Protein AF-A0A538SWL4-F1 (afdb_monomer_lite)

pLDDT: mean 83.62, std 15.13, range [33.09, 97.5]

Secondary structure (DSSP, 8-state):
-PPPHHHHHHHHHHHHHHHHHHHHHHS--GGGTTTTGGGGS-HHHHHHHHHHHHHHHHHHHHHHHSPPPP--------SS--S-S----HHHHHHHHHHHHHHHHHT--SS-TTSHHHHHHHHHHHT----TT-HHHHHHHHHHHHHHHHTT---SHHHHHHHHHHHHHHHHHHHHHHHHHH--SHHHHHHHHHHHHTSGGGGGGTT--SSHHHHHHHHHHHHHHHHHHHHHS--------

Sequence (241 aa):
MSRPVGNQVFAVGALLYVLAILMASGSPGPGAWGLHLAGFLGLPAKLLVFTFLGCGVAASGLAAFGPDAPQVGSASSPSSARHEVLGISTRLGLAVLVAYAVVLWLLRTRTHFLGDGMIWLYGLREGDLSAPTEPLAQAIWQTASKALDRFGAPVVSSTLGVVSIGCGVLAAIIFWRIAREITFDRGGFVTALLLLLTMGVTELFCGYIESYPPVAVAILAYILAGLRCIRRGSGRLIVVL

Structure (mmCIF, N/CA/C/O backbone):
data_AF-A0A538SWL4-F1
#
_entry.id   AF-A0A538SWL4-F1
#
loop_
_atom_site.group_PDB
_atom_site.id
_atom_site.type_symbol
_atom_site.label_atom_id
_atom_site.label_alt_id
_atom_site.label_comp_id
_atom_site.label_asym_id
_atom_site.label_entity_id
_atom_site.label_seq_id
_atom_site.pdbx_PDB_ins_code
_atom_site.Cartn_x
_atom_site.Cartn_y
_atom_site.Cartn_z
_atom_site.occupancy
_atom_site.B_iso_or_equiv
_atom_site.auth_seq_id
_atom_site.auth_comp_id
_atom_site.auth_asym_id
_atom_site.auth_atom_id
_atom_site.pdbx_PDB_model_num
ATOM 1 N N . MET A 1 1 ? -30.373 8.099 23.695 1.00 50.44 1 MET A N 1
ATOM 2 C CA . MET A 1 1 ? -29.202 8.994 23.534 1.00 50.44 1 MET A CA 1
ATOM 3 C C . MET A 1 1 ? -29.135 9.379 22.068 1.00 50.44 1 MET A C 1
ATOM 5 O O . MET A 1 1 ? -29.246 8.488 21.239 1.00 50.44 1 MET A O 1
ATOM 9 N N . SER A 1 2 ? -29.049 10.666 21.731 1.00 57.22 2 SER A N 1
ATOM 10 C CA . SER A 1 2 ? -28.885 11.090 20.336 1.00 57.22 2 SER A CA 1
ATOM 11 C C . SER A 1 2 ? -27.562 10.548 19.794 1.00 57.22 2 SER A C 1
ATOM 13 O O . SER A 1 2 ? -26.530 10.618 20.464 1.00 57.22 2 SER A O 1
ATOM 15 N N . ARG A 1 3 ? -27.591 9.960 18.597 1.00 64.06 3 ARG A N 1
ATOM 16 C CA . ARG A 1 3 ? -26.366 9.497 17.940 1.00 64.06 3 ARG A CA 1
ATOM 17 C C . ARG A 1 3 ? -25.458 10.687 17.641 1.00 64.06 3 ARG A C 1
ATOM 19 O O . ARG A 1 3 ? -25.969 11.766 17.335 1.00 64.06 3 ARG A O 1
ATOM 26 N N . PRO A 1 4 ? -24.129 10.516 17.723 1.00 74.81 4 PRO A N 1
ATOM 27 C CA . PRO A 1 4 ? -23.209 11.605 17.449 1.00 74.81 4 PRO A CA 1
ATOM 28 C C . PRO A 1 4 ? -23.412 12.095 16.013 1.00 74.81 4 PRO A C 1
ATOM 30 O O . PRO A 1 4 ? -23.366 11.308 15.067 1.00 74.81 4 PRO A O 1
ATOM 33 N N . VAL A 1 5 ? -23.606 13.408 15.858 1.00 80.44 5 VAL A N 1
ATOM 34 C CA . VAL A 1 5 ? -23.800 14.093 14.565 1.00 80.44 5 VAL A CA 1
ATOM 35 C C . VAL A 1 5 ? -22.700 13.719 13.560 1.00 80.44 5 VAL A C 1
ATOM 37 O O . VAL A 1 5 ? -22.965 13.588 12.368 1.00 80.44 5 VAL A O 1
ATOM 40 N N . GLY A 1 6 ? -21.483 13.440 14.044 1.00 80.62 6 GLY A N 1
ATOM 41 C CA . GLY A 1 6 ? -20.363 12.977 13.221 1.00 80.62 6 GLY A CA 1
ATOM 42 C C . GLY A 1 6 ? -20.654 11.710 12.406 1.00 80.62 6 GLY A C 1
ATOM 43 O O . GLY A 1 6 ? -20.258 11.643 11.245 1.00 80.62 6 GLY A O 1
ATOM 44 N N . ASN A 1 7 ? -21.406 10.744 12.946 1.00 80.81 7 ASN A N 1
ATOM 45 C CA . ASN A 1 7 ? -21.740 9.514 12.216 1.00 80.81 7 ASN A CA 1
ATOM 46 C C . ASN A 1 7 ? -22.700 9.792 11.054 1.00 80.81 7 ASN A C 1
ATOM 48 O O . ASN A 1 7 ? -22.574 9.196 9.987 1.00 80.81 7 ASN A O 1
ATOM 52 N N . GLN A 1 8 ? -23.644 10.715 11.250 1.00 86.06 8 GLN A N 1
ATOM 53 C CA . GLN A 1 8 ? -24.598 11.115 10.216 1.00 86.06 8 GLN A CA 1
ATOM 54 C C . GLN A 1 8 ? -23.895 11.876 9.091 1.00 86.06 8 GLN A C 1
ATOM 56 O O . GLN A 1 8 ? -24.094 11.554 7.922 1.00 86.06 8 GLN A O 1
ATOM 61 N N . VAL A 1 9 ? -23.020 12.825 9.441 1.00 89.06 9 VAL A N 1
ATOM 62 C CA . VAL A 1 9 ? -22.202 13.566 8.468 1.00 89.06 9 VAL A CA 1
ATOM 63 C C . VAL A 1 9 ? -21.329 12.610 7.656 1.00 89.06 9 VAL A C 1
ATOM 65 O O . VAL A 1 9 ? -21.295 12.711 6.432 1.00 89.06 9 VAL A O 1
ATOM 68 N N . PHE A 1 10 ? -20.678 11.642 8.308 1.00 86.69 10 PHE A N 1
ATOM 69 C CA . PHE A 1 10 ? -19.866 10.637 7.624 1.00 86.69 10 PHE A CA 1
ATOM 70 C C . PHE A 1 10 ? -20.693 9.774 6.663 1.00 86.69 10 PHE A C 1
ATOM 72 O O . PHE A 1 10 ? -20.298 9.599 5.514 1.00 86.69 10 PHE A O 1
ATOM 79 N N . ALA A 1 11 ? -21.855 9.273 7.093 1.00 89.25 11 ALA A N 1
ATOM 80 C CA . ALA A 1 11 ? -22.713 8.435 6.255 1.00 89.25 11 ALA A CA 1
ATOM 81 C C . ALA A 1 11 ? -23.245 9.187 5.023 1.00 89.25 11 ALA A C 1
ATOM 83 O O . ALA A 1 11 ? -23.220 8.649 3.915 1.00 89.25 11 ALA A O 1
ATOM 84 N N . VAL A 1 12 ? -23.677 10.441 5.197 1.00 92.25 12 VAL A N 1
ATOM 85 C CA . VAL A 1 12 ? -24.105 11.304 4.084 1.00 92.25 12 VAL A CA 1
ATOM 86 C C . VAL A 1 12 ? -22.931 11.603 3.153 1.00 92.25 12 VAL A C 1
ATOM 88 O O . VAL A 1 12 ? -23.069 11.473 1.939 1.00 92.25 12 VAL A O 1
ATOM 91 N N . GLY A 1 13 ? -21.759 11.936 3.700 1.00 92.19 13 GLY A N 1
ATOM 92 C CA . GLY A 1 13 ? -20.544 12.166 2.919 1.00 92.19 13 GLY A CA 1
ATOM 93 C C . GLY A 1 13 ? -20.124 10.942 2.101 1.00 92.19 13 GLY A C 1
ATOM 94 O O . GLY A 1 13 ? -19.823 11.074 0.918 1.00 92.19 13 GLY A O 1
ATOM 95 N N . ALA A 1 14 ? -20.175 9.745 2.691 1.00 91.12 14 ALA A N 1
ATOM 96 C CA . ALA A 1 14 ? -19.882 8.490 2.003 1.00 91.12 14 ALA A CA 1
ATOM 97 C C . ALA A 1 14 ? -20.854 8.235 0.841 1.00 91.12 14 ALA A C 1
ATOM 99 O O . ALA A 1 14 ? -20.421 7.869 -0.250 1.00 91.12 14 ALA A O 1
ATOM 100 N N . LEU A 1 15 ? -22.155 8.478 1.040 1.00 94.25 15 LEU A N 1
ATOM 101 C CA . LEU A 1 15 ? -23.154 8.362 -0.025 1.00 94.25 15 LEU A CA 1
ATOM 102 C C . LEU A 1 15 ? -22.879 9.350 -1.167 1.00 94.25 15 LEU A C 1
ATOM 104 O O . LEU A 1 15 ? -22.840 8.947 -2.329 1.00 94.25 15 LEU A O 1
ATOM 108 N N . LEU A 1 16 ? -22.654 10.627 -0.842 1.00 95.31 16 LEU A N 1
ATOM 109 C CA . LEU A 1 16 ? -22.343 11.664 -1.830 1.00 95.31 16 LEU A CA 1
ATOM 110 C C . LEU A 1 16 ? -21.074 11.330 -2.618 1.00 95.31 16 LEU A C 1
ATOM 112 O O . LEU A 1 16 ? -21.043 11.504 -3.834 1.00 95.31 16 LEU A O 1
ATOM 116 N N . TYR A 1 17 ? -20.055 10.795 -1.948 1.00 91.50 17 TYR A N 1
ATOM 117 C CA . TYR A 1 17 ? -18.818 10.360 -2.585 1.00 91.50 17 TYR A CA 1
ATOM 118 C C . TYR A 1 17 ? -19.050 9.224 -3.593 1.00 91.50 17 TYR A C 1
ATOM 120 O O . TYR A 1 17 ? -18.581 9.299 -4.728 1.00 91.50 17 TYR A O 1
ATOM 128 N N . VAL A 1 18 ? -19.833 8.200 -3.232 1.00 92.62 18 VAL A N 1
ATOM 129 C CA . VAL A 1 18 ? -20.161 7.095 -4.152 1.00 92.62 18 VAL A CA 1
ATOM 130 C C . VAL A 1 18 ? -20.993 7.577 -5.341 1.00 92.62 18 VAL A C 1
ATOM 132 O O . VAL A 1 18 ? -20.749 7.145 -6.469 1.00 92.62 18 VAL A O 1
ATOM 135 N N . LEU A 1 19 ? -21.930 8.504 -5.127 1.00 94.00 19 LEU A N 1
ATOM 136 C CA . LEU A 1 19 ? -22.686 9.132 -6.215 1.00 94.00 19 LEU A CA 1
ATOM 137 C C . LEU A 1 19 ? -21.774 9.933 -7.150 1.00 94.00 19 LEU A C 1
ATOM 139 O O . LEU A 1 19 ? -21.922 9.842 -8.368 1.00 94.00 19 LEU A O 1
ATOM 143 N N . ALA A 1 20 ? -20.802 10.666 -6.605 1.00 91.94 20 ALA A N 1
ATOM 144 C CA . ALA A 1 20 ? -19.819 11.393 -7.401 1.00 91.94 20 ALA A CA 1
ATOM 145 C C . ALA A 1 20 ? -18.977 10.445 -8.271 1.00 91.94 20 ALA A C 1
ATOM 147 O O . ALA A 1 20 ? -18.806 10.711 -9.460 1.00 91.94 20 ALA A O 1
ATOM 148 N N . ILE A 1 21 ? -18.531 9.305 -7.725 1.00 92.75 21 ILE A N 1
ATOM 149 C CA . ILE A 1 21 ? -17.842 8.254 -8.494 1.00 92.75 21 ILE A CA 1
ATOM 150 C C . ILE A 1 21 ? -18.748 7.704 -9.599 1.00 92.75 21 ILE A C 1
ATOM 152 O O . ILE A 1 21 ? -18.303 7.545 -10.735 1.00 92.75 21 ILE A O 1
ATOM 156 N N . LEU A 1 22 ? -20.017 7.414 -9.294 1.00 92.94 22 LEU A N 1
ATOM 157 C CA . LEU A 1 22 ? -20.968 6.876 -10.269 1.00 92.94 22 LEU A CA 1
ATOM 158 C C . LEU A 1 22 ? -21.175 7.835 -11.445 1.00 92.94 22 LEU A C 1
ATOM 160 O O . LEU A 1 22 ? -21.073 7.414 -12.597 1.00 92.94 22 LEU A O 1
ATOM 164 N N . MET A 1 23 ? -21.401 9.119 -11.160 1.00 92.12 23 MET A N 1
ATOM 165 C CA . MET A 1 23 ? -21.552 10.155 -12.184 1.00 92.12 23 MET A CA 1
ATOM 166 C C . MET A 1 23 ? -20.270 10.318 -13.009 1.00 92.12 23 MET A C 1
ATOM 168 O O . MET A 1 23 ? -20.313 10.254 -14.237 1.00 92.12 23 MET A O 1
ATOM 172 N N . ALA A 1 24 ? -19.117 10.439 -12.347 1.00 91.50 24 ALA A N 1
ATOM 173 C CA . ALA A 1 24 ? -17.813 10.565 -12.999 1.00 91.50 24 ALA A CA 1
ATOM 174 C C . ALA A 1 24 ? -17.453 9.347 -13.868 1.00 91.50 24 ALA A C 1
ATOM 176 O O . ALA A 1 24 ? -16.751 9.477 -14.869 1.00 91.50 24 ALA A O 1
ATOM 177 N N . SER A 1 25 ? -17.953 8.162 -13.516 1.00 90.94 25 SER A N 1
ATOM 178 C CA . SER A 1 25 ? -17.731 6.926 -14.272 1.00 90.94 25 SER A CA 1
ATOM 179 C C . SER A 1 25 ? -18.520 6.850 -15.581 1.00 90.94 25 SER A C 1
ATOM 181 O O . SER A 1 25 ? -18.186 6.020 -16.428 1.00 90.94 25 SER A O 1
ATOM 183 N N . GLY A 1 26 ? -19.573 7.660 -15.745 1.00 88.56 26 GLY A N 1
ATOM 184 C CA . GLY A 1 26 ? -20.385 7.714 -16.966 1.00 88.56 26 GLY A CA 1
ATOM 185 C C . GLY A 1 26 ? -19.735 8.519 -18.093 1.00 88.56 26 GLY A C 1
ATOM 186 O O . GLY A 1 26 ? -19.928 8.205 -19.264 1.00 88.56 26 GLY A O 1
ATOM 187 N N . SER A 1 27 ? -18.920 9.513 -17.744 1.00 87.31 27 SER A N 1
ATOM 188 C CA . SER A 1 27 ? -18.173 10.352 -18.684 1.00 87.31 27 SER A CA 1
ATOM 189 C C . SER A 1 27 ? -16.720 10.498 -18.211 1.00 87.31 27 SER A C 1
ATOM 191 O O . SER A 1 27 ? -16.354 11.540 -17.655 1.00 87.31 27 SER A O 1
ATOM 193 N N . PRO A 1 28 ? -15.888 9.453 -18.365 1.00 83.00 28 PRO A N 1
ATOM 194 C CA . PRO A 1 28 ? -14.510 9.506 -17.909 1.00 83.00 28 PRO A CA 1
ATOM 195 C C . PRO A 1 28 ? -13.739 10.564 -18.699 1.00 83.00 28 PRO A C 1
ATOM 197 O O . PRO A 1 28 ? -13.603 10.479 -19.918 1.00 83.00 28 PRO A O 1
ATOM 200 N N . GLY A 1 29 ? -13.255 11.583 -17.995 1.00 81.56 29 GLY A N 1
ATOM 201 C CA . GLY A 1 29 ? -12.539 12.700 -18.591 1.00 81.56 29 GLY A CA 1
ATOM 202 C C . GLY A 1 29 ? -11.625 13.407 -17.589 1.00 81.56 29 GLY A C 1
ATOM 203 O O . GLY A 1 29 ? -11.731 13.174 -16.380 1.00 81.56 29 GLY A O 1
ATOM 204 N N . PRO A 1 30 ? -10.743 14.303 -18.070 1.00 80.62 30 PRO A N 1
ATOM 205 C CA . PRO A 1 30 ? -9.715 14.938 -17.242 1.00 80.62 30 PRO A CA 1
ATOM 206 C C . PRO A 1 30 ? -10.288 15.729 -16.060 1.00 80.62 30 PRO A C 1
ATOM 208 O O . PRO A 1 30 ? -9.695 15.754 -14.988 1.00 80.62 30 PRO A O 1
ATOM 211 N N . GLY A 1 31 ? -11.471 16.330 -16.230 1.00 80.00 31 GLY A N 1
ATOM 212 C CA . GLY A 1 31 ? -12.129 17.139 -15.198 1.00 80.00 31 GLY A CA 1
ATOM 213 C C . GLY A 1 31 ? -12.676 16.349 -14.004 1.00 80.00 31 GLY A C 1
ATOM 214 O O . GLY A 1 31 ? -13.020 16.948 -12.993 1.00 80.00 31 GLY A O 1
ATOM 215 N N . ALA A 1 32 ? -12.743 15.019 -14.092 1.00 83.75 32 ALA A N 1
ATOM 216 C CA . ALA A 1 32 ? -13.224 14.150 -13.018 1.00 83.75 32 ALA A CA 1
ATOM 217 C C . ALA A 1 32 ? -12.085 13.335 -12.387 1.00 83.75 32 ALA A C 1
ATOM 219 O O . ALA A 1 32 ? -12.294 12.187 -11.986 1.00 83.75 32 ALA A O 1
ATOM 220 N N . TRP A 1 33 ? -10.856 13.868 -12.402 1.00 77.00 33 TRP A N 1
ATOM 221 C CA . TRP A 1 33 ? -9.635 13.166 -11.996 1.00 77.00 33 TRP A CA 1
ATOM 222 C C . TRP A 1 33 ? -9.796 12.432 -10.653 1.00 77.00 33 TRP A C 1
ATOM 224 O O . TRP A 1 33 ? -10.332 12.974 -9.690 1.00 77.00 33 TRP A O 1
ATOM 234 N N . GLY A 1 34 ? -9.419 11.150 -10.627 1.00 79.31 34 GLY A N 1
ATOM 235 C CA . GLY A 1 34 ? -9.611 10.244 -9.486 1.00 79.31 34 GLY A CA 1
ATOM 236 C C . GLY A 1 34 ? -11.015 9.628 -9.362 1.00 79.31 34 GLY A C 1
ATOM 237 O O . GLY A 1 34 ? -11.136 8.430 -9.122 1.00 79.31 34 GLY A O 1
ATOM 238 N N . LEU A 1 35 ? -12.089 10.387 -9.592 1.00 87.25 35 LEU A N 1
ATOM 239 C CA . LEU A 1 35 ? -13.469 9.888 -9.433 1.00 87.25 35 LEU A CA 1
ATOM 240 C C . LEU A 1 35 ? -13.947 9.029 -10.610 1.00 87.25 35 LEU A C 1
ATOM 242 O O . LEU A 1 35 ? -14.824 8.182 -10.454 1.00 87.25 35 LEU A O 1
ATOM 246 N N . HIS A 1 36 ? -13.363 9.224 -11.791 1.00 90.00 36 HIS A N 1
ATOM 247 C CA . HIS A 1 36 ? -13.767 8.526 -13.010 1.00 90.00 36 HIS A CA 1
ATOM 248 C C . HIS A 1 36 ? -13.132 7.138 -13.190 1.00 90.00 36 HIS A C 1
ATOM 250 O O . HIS A 1 36 ? -13.387 6.482 -14.200 1.00 90.00 36 HIS A O 1
ATOM 256 N N . LEU A 1 37 ? -12.305 6.676 -12.242 1.00 86.25 37 LEU A N 1
ATOM 257 C CA . LEU A 1 37 ? -11.518 5.442 -12.380 1.00 86.25 37 LEU A CA 1
ATOM 258 C C . LEU A 1 37 ? -12.384 4.210 -12.657 1.00 86.25 37 LEU A C 1
ATOM 260 O O . LEU A 1 37 ? -12.034 3.384 -13.500 1.00 86.25 37 LEU A O 1
ATOM 264 N N . ALA A 1 38 ? -13.551 4.107 -12.013 1.00 89.50 38 ALA A N 1
ATOM 265 C CA . ALA A 1 38 ? -14.469 3.004 -12.272 1.00 89.50 38 ALA A CA 1
ATOM 266 C C . ALA A 1 38 ? -15.021 3.030 -13.710 1.00 89.50 38 ALA A C 1
ATOM 268 O O . ALA A 1 38 ? -15.365 1.975 -14.237 1.00 89.50 38 ALA A O 1
ATOM 269 N N . GLY A 1 39 ? -15.032 4.184 -14.385 1.00 88.06 39 GLY A N 1
ATOM 270 C CA . GLY A 1 39 ? -15.410 4.343 -15.791 1.00 88.06 39 GLY A CA 1
ATOM 271 C C . GLY A 1 39 ? -14.586 3.489 -16.757 1.00 88.06 39 GLY A C 1
ATOM 272 O O . GLY A 1 39 ? -15.160 2.958 -17.706 1.00 88.06 39 GLY A O 1
ATOM 273 N N . PHE A 1 40 ? -13.299 3.271 -16.466 1.00 88.94 40 PHE A N 1
ATOM 274 C CA . PHE A 1 40 ? -12.378 2.475 -17.291 1.00 88.94 40 PHE A CA 1
ATOM 275 C C . PHE A 1 40 ? -12.423 0.966 -17.023 1.00 88.94 40 PHE A C 1
ATOM 277 O O . PHE A 1 40 ? -11.768 0.190 -17.719 1.00 88.94 40 PHE A O 1
ATOM 284 N N . LEU A 1 41 ? -13.172 0.530 -16.010 1.00 88.06 41 LEU A N 1
ATOM 285 C CA . LEU A 1 41 ? -13.288 -0.882 -15.671 1.00 88.06 41 LEU A CA 1
ATOM 286 C C . LEU A 1 41 ? -14.325 -1.576 -16.560 1.00 88.06 41 LEU A C 1
ATOM 288 O O . LEU A 1 41 ? -15.415 -1.052 -16.807 1.00 88.06 41 LEU A O 1
ATOM 292 N N . GLY A 1 42 ? -14.015 -2.811 -16.965 1.00 89.81 42 GLY A N 1
ATOM 293 C CA . GLY A 1 42 ? -15.002 -3.716 -17.553 1.00 89.81 42 GLY A CA 1
ATOM 294 C C . GLY A 1 42 ? -16.155 -3.994 -16.581 1.00 89.81 42 GLY A C 1
ATOM 295 O O . GLY A 1 42 ? -15.991 -3.894 -15.362 1.00 89.81 42 GLY A O 1
ATOM 296 N N . LEU A 1 43 ? -17.322 -4.369 -17.115 1.00 90.31 43 LEU A N 1
ATOM 297 C CA . LEU A 1 43 ? -18.559 -4.521 -16.337 1.00 90.31 43 LEU A CA 1
ATOM 298 C C . LEU A 1 43 ? -18.399 -5.359 -15.048 1.00 90.31 43 LEU A C 1
ATOM 300 O O . LEU A 1 43 ? -18.854 -4.887 -14.007 1.00 90.31 43 LEU A O 1
ATOM 304 N N . PRO A 1 44 ? -17.714 -6.525 -15.040 1.00 91.50 44 PRO A N 1
ATOM 305 C CA . PRO A 1 44 ? -17.573 -7.320 -13.817 1.00 91.50 44 PRO A CA 1
ATOM 306 C C . PRO A 1 44 ? -16.813 -6.586 -12.704 1.00 91.50 44 PRO A C 1
ATOM 308 O O . PRO A 1 44 ? -17.239 -6.582 -11.552 1.00 91.50 44 PRO A O 1
ATOM 311 N N . ALA A 1 45 ? -15.710 -5.918 -13.050 1.00 87.81 45 ALA A N 1
ATOM 312 C CA . ALA A 1 45 ? -14.902 -5.167 -12.093 1.00 87.81 45 ALA A CA 1
ATOM 313 C C . ALA A 1 45 ? -15.628 -3.901 -11.614 1.00 87.81 45 ALA A C 1
ATOM 315 O O . ALA A 1 45 ? -15.595 -3.581 -10.428 1.00 87.81 45 ALA A O 1
ATOM 316 N N . LYS A 1 46 ? -16.349 -3.222 -12.516 1.00 90.44 46 LYS A N 1
ATOM 317 C CA . LYS A 1 46 ? -17.194 -2.069 -12.183 1.00 90.44 46 LYS A CA 1
ATOM 318 C C . LYS A 1 46 ? -18.286 -2.455 -11.176 1.00 90.44 46 LYS A C 1
ATOM 320 O O . LYS A 1 46 ? -18.441 -1.777 -10.163 1.00 90.44 46 LYS A O 1
ATOM 325 N N . LEU A 1 47 ? -18.991 -3.567 -11.408 1.00 92.50 47 LEU A N 1
ATOM 326 C CA . LEU A 1 47 ? -20.000 -4.091 -10.479 1.00 92.50 47 LEU A CA 1
ATOM 327 C C . LEU A 1 47 ? -19.395 -4.432 -9.117 1.00 92.50 47 LEU A C 1
ATOM 329 O O . LEU A 1 47 ? -19.973 -4.081 -8.091 1.00 92.50 47 LEU A O 1
ATOM 333 N N . LEU A 1 48 ? -18.221 -5.069 -9.098 1.00 90.56 48 LEU A N 1
ATOM 334 C CA . LEU A 1 48 ? -17.517 -5.393 -7.860 1.00 90.56 48 LEU A CA 1
ATOM 335 C C . LEU A 1 48 ? -17.201 -4.125 -7.056 1.00 90.56 48 LEU A C 1
ATOM 337 O O . LEU A 1 48 ? -17.564 -4.048 -5.884 1.00 90.56 48 LEU A O 1
ATOM 341 N N . VAL A 1 49 ? -16.609 -3.105 -7.686 1.00 89.94 49 VAL A N 1
ATOM 342 C CA . VAL A 1 49 ? -16.282 -1.827 -7.028 1.00 89.94 49 VAL A CA 1
ATOM 343 C C . VAL A 1 49 ? -17.531 -1.165 -6.444 1.00 89.94 49 VAL A C 1
ATOM 345 O O . VAL A 1 49 ? -17.542 -0.829 -5.260 1.00 89.94 49 VAL A O 1
ATOM 348 N N . PHE A 1 50 ? -18.606 -1.025 -7.225 1.00 92.94 50 PHE A N 1
ATOM 349 C CA . PHE A 1 50 ? -19.839 -0.404 -6.728 1.00 92.94 50 PHE A CA 1
ATOM 350 C C . PHE A 1 50 ? -20.541 -1.237 -5.655 1.00 92.94 50 PHE A C 1
ATOM 352 O O . PHE A 1 50 ? -21.145 -0.662 -4.754 1.00 92.94 50 PHE A O 1
ATOM 359 N N . THR A 1 51 ? -20.417 -2.565 -5.689 1.00 92.25 51 THR A N 1
ATOM 360 C CA . THR A 1 51 ? -20.930 -3.432 -4.619 1.00 92.25 51 THR A CA 1
ATOM 361 C C . THR A 1 51 ? -20.175 -3.181 -3.318 1.00 92.25 51 THR A C 1
ATOM 363 O O . THR A 1 51 ? -20.799 -2.963 -2.283 1.00 92.25 51 THR A O 1
ATOM 366 N N . PHE A 1 52 ? -18.840 -3.136 -3.355 1.00 88.56 52 PHE A N 1
ATOM 367 C CA . PHE A 1 52 ? -18.028 -2.834 -2.172 1.00 88.56 52 PHE A CA 1
ATOM 368 C C . PHE A 1 52 ? -18.319 -1.441 -1.605 1.00 88.56 52 PHE A C 1
ATOM 370 O O . PHE A 1 52 ? -18.528 -1.297 -0.399 1.00 88.56 52 PHE A O 1
ATOM 377 N N . LEU A 1 53 ? -18.389 -0.427 -2.471 1.00 90.00 53 LEU A N 1
ATOM 378 C CA . LEU A 1 53 ? -18.752 0.935 -2.081 1.00 90.00 53 LEU A CA 1
ATOM 379 C C . LEU A 1 53 ? -20.166 0.993 -1.485 1.00 90.00 53 LEU A C 1
ATOM 381 O O . LEU A 1 53 ? -20.365 1.595 -0.431 1.00 90.00 53 LEU A O 1
ATOM 385 N N . GLY A 1 54 ? -21.130 0.313 -2.109 1.00 91.19 54 GLY A N 1
ATOM 386 C CA . GLY A 1 54 ? -22.506 0.205 -1.627 1.00 91.19 54 GLY A CA 1
ATOM 387 C C . GLY A 1 54 ? -22.598 -0.461 -0.255 1.00 91.19 54 GLY A C 1
ATOM 388 O O . GLY A 1 54 ? -23.278 0.060 0.625 1.00 91.19 54 GLY A O 1
ATOM 389 N N . CYS A 1 55 ? -21.859 -1.549 -0.024 1.00 89.75 55 CYS A N 1
ATOM 390 C CA . CYS A 1 55 ? -21.756 -2.192 1.288 1.00 89.75 55 CYS A CA 1
ATOM 391 C C . CYS A 1 55 ? -21.183 -1.240 2.350 1.00 89.75 55 CYS A C 1
ATOM 393 O O . CYS A 1 55 ? -21.706 -1.184 3.461 1.00 89.75 55 CYS A O 1
ATOM 395 N N . GLY A 1 56 ? -20.148 -0.461 2.014 1.00 85.69 56 GLY A N 1
ATOM 396 C CA . GLY A 1 56 ? -19.569 0.542 2.915 1.00 85.69 56 GLY A CA 1
ATOM 397 C C . GLY A 1 56 ? -20.551 1.661 3.273 1.00 85.69 56 GLY A C 1
ATOM 398 O O . GLY A 1 56 ? -20.682 2.025 4.445 1.00 85.69 56 GLY A O 1
ATOM 399 N N . VAL A 1 57 ? -21.301 2.164 2.288 1.00 90.31 57 VAL A N 1
ATOM 400 C CA . VAL A 1 57 ? -22.368 3.155 2.503 1.00 90.31 57 VAL A CA 1
ATOM 401 C C . VAL A 1 57 ? -23.499 2.568 3.344 1.00 90.31 57 VAL A C 1
ATOM 403 O O . VAL A 1 57 ? -23.938 3.212 4.293 1.00 90.31 57 VAL A O 1
ATOM 406 N N . ALA A 1 58 ? -23.933 1.337 3.065 1.00 88.75 58 ALA A N 1
ATOM 407 C CA . ALA A 1 58 ? -24.968 0.657 3.838 1.00 88.75 58 ALA A CA 1
ATOM 408 C C . ALA A 1 58 ? -24.540 0.446 5.298 1.00 88.75 58 ALA A C 1
ATOM 410 O O . ALA A 1 58 ? -25.306 0.752 6.208 1.00 88.75 58 ALA A O 1
ATOM 411 N N . ALA A 1 59 ? -23.304 0.000 5.539 1.00 85.81 59 ALA A N 1
ATOM 412 C CA . ALA A 1 59 ? -22.757 -0.154 6.886 1.00 85.81 59 ALA A CA 1
ATOM 413 C C . ALA A 1 59 ? -22.692 1.189 7.633 1.00 85.81 59 ALA A C 1
ATOM 415 O O . ALA A 1 59 ? -23.108 1.280 8.789 1.00 85.81 59 ALA A O 1
ATOM 416 N N . SER A 1 60 ? -22.246 2.250 6.954 1.00 85.00 60 SER A N 1
ATOM 417 C CA . SER A 1 60 ? -22.210 3.611 7.507 1.00 85.00 60 SER A CA 1
ATOM 418 C C . SER A 1 60 ? -23.618 4.135 7.814 1.00 85.00 60 SER A C 1
ATOM 420 O O . SER A 1 60 ? -23.849 4.731 8.864 1.00 85.00 60 SER A O 1
ATOM 422 N N . GLY A 1 61 ? -24.582 3.859 6.933 1.00 86.69 61 GLY A N 1
ATOM 423 C CA . GLY A 1 61 ? -25.991 4.202 7.102 1.00 86.69 61 GLY A CA 1
ATOM 424 C C . GLY A 1 61 ? -26.646 3.448 8.257 1.00 86.69 61 GLY A C 1
ATOM 425 O O . GLY A 1 61 ? -27.361 4.055 9.045 1.00 86.69 61 GLY A O 1
ATOM 426 N N . LEU A 1 62 ? -26.355 2.157 8.432 1.00 86.50 62 LEU A N 1
ATOM 427 C CA . LEU A 1 62 ? -26.818 1.376 9.583 1.00 86.50 62 LEU A CA 1
ATOM 428 C C . LEU A 1 62 ? -26.235 1.915 10.896 1.00 86.50 62 LEU A C 1
ATOM 430 O O . LEU A 1 62 ? -26.971 2.067 11.869 1.00 86.50 62 LEU A O 1
ATOM 434 N N . ALA A 1 63 ? -24.953 2.285 10.912 1.00 83.00 63 ALA A N 1
ATOM 435 C CA . ALA A 1 63 ? -24.315 2.894 12.079 1.00 83.00 63 ALA A CA 1
ATOM 436 C C . ALA A 1 63 ? -24.872 4.294 12.413 1.00 83.00 63 ALA A C 1
ATOM 438 O O . ALA A 1 63 ? -24.930 4.682 13.581 1.00 83.00 63 ALA A O 1
ATOM 439 N N . ALA A 1 64 ? -25.293 5.061 11.404 1.00 84.94 64 ALA A N 1
ATOM 440 C CA . ALA A 1 64 ? -25.844 6.403 11.579 1.00 84.94 64 ALA A CA 1
ATOM 441 C C . ALA A 1 64 ? -27.354 6.406 11.883 1.00 84.94 64 ALA A C 1
ATOM 443 O O . ALA A 1 64 ? -27.794 7.131 12.775 1.00 84.94 64 ALA A O 1
ATOM 444 N N . PHE A 1 65 ? -28.140 5.558 11.214 1.00 84.81 65 PHE A N 1
ATOM 445 C CA . PHE A 1 65 ? -29.612 5.605 11.179 1.00 84.81 65 PHE A CA 1
ATOM 446 C C . PHE A 1 65 ? -30.322 4.282 11.514 1.00 84.81 65 PHE A C 1
ATOM 448 O O . PHE A 1 65 ? -31.537 4.285 11.681 1.00 84.81 65 PHE A O 1
ATOM 455 N N . GLY A 1 66 ? -29.607 3.154 11.610 1.00 77.88 66 GLY A N 1
ATOM 456 C CA . GLY A 1 66 ? -30.203 1.858 11.970 1.00 77.88 66 GLY A CA 1
ATOM 457 C C . GLY A 1 66 ? -30.775 1.830 13.396 1.00 77.88 66 GLY A C 1
ATOM 458 O O . GLY A 1 66 ? -30.553 2.769 14.151 1.00 77.88 66 GLY A O 1
ATOM 459 N N . PRO A 1 67 ? -31.485 0.774 13.817 1.00 75.06 67 PRO A N 1
ATOM 460 C CA . PRO A 1 67 ? -31.918 0.628 15.210 1.00 75.06 67 PRO A CA 1
ATOM 461 C C . PRO A 1 67 ? -30.714 0.636 16.162 1.00 75.06 67 PRO A C 1
ATOM 463 O O . PRO A 1 67 ? -29.612 0.243 15.772 1.00 75.06 67 PRO A O 1
ATOM 466 N N . ASP A 1 68 ? -30.885 1.135 17.391 1.00 64.12 68 ASP A N 1
ATOM 467 C CA . ASP A 1 68 ? -29.826 1.049 18.400 1.00 64.12 68 ASP A CA 1
ATOM 468 C C . ASP A 1 68 ? -29.498 -0.423 18.630 1.00 64.12 68 ASP A C 1
ATOM 470 O O . ASP A 1 68 ? -30.367 -1.222 18.987 1.00 64.12 68 ASP A O 1
ATOM 474 N N . ALA A 1 69 ? -28.242 -0.790 18.364 1.00 60.25 69 ALA A N 1
ATOM 475 C CA . ALA A 1 69 ? -27.761 -2.112 18.708 1.00 60.25 69 ALA A CA 1
ATOM 476 C C . ALA A 1 69 ? -28.020 -2.330 20.208 1.00 60.25 69 ALA A C 1
ATOM 478 O O . ALA A 1 69 ? -27.833 -1.384 20.987 1.00 60.25 69 ALA A O 1
ATOM 479 N N . PRO A 1 70 ? -28.437 -3.541 20.628 1.00 48.69 70 PRO A N 1
ATOM 480 C CA . PRO A 1 70 ? -28.539 -3.860 22.041 1.00 48.69 70 PRO A CA 1
ATOM 481 C C . PRO A 1 70 ? -27.232 -3.437 22.700 1.00 48.69 70 PRO A C 1
ATOM 483 O O . PRO A 1 70 ? -26.159 -3.821 22.227 1.00 48.69 70 PRO A O 1
ATOM 486 N N . GLN A 1 71 ? -27.317 -2.599 23.734 1.00 42.66 71 GLN A N 1
ATOM 487 C CA . GLN A 1 71 ? -26.152 -2.233 24.523 1.00 42.66 71 GLN A CA 1
ATOM 488 C C . GLN A 1 71 ? -25.604 -3.523 25.129 1.00 42.66 71 GLN A C 1
ATOM 490 O O . GLN A 1 71 ? -26.071 -3.988 26.167 1.00 42.66 71 GLN A O 1
ATOM 495 N N . VAL A 1 72 ? -24.632 -4.138 24.457 1.00 45.88 72 VAL A N 1
ATOM 496 C CA . VAL A 1 72 ? -23.745 -5.103 25.091 1.00 45.88 72 VAL A CA 1
ATOM 497 C C . VAL A 1 72 ? -23.088 -4.298 26.200 1.00 45.88 72 VAL A C 1
ATOM 499 O O . VAL A 1 72 ? -22.412 -3.310 25.910 1.00 45.88 72 VAL A O 1
ATOM 502 N N . GLY A 1 73 ? -23.446 -4.631 27.444 1.00 37.59 73 GLY A N 1
ATOM 503 C CA . GLY A 1 73 ? -23.173 -3.827 28.630 1.00 37.59 73 GLY A CA 1
ATOM 504 C C . GLY A 1 73 ? -21.768 -3.247 28.603 1.00 37.59 73 GLY A C 1
ATOM 505 O O . GLY A 1 73 ? -20.822 -3.936 28.217 1.00 37.59 73 GLY A O 1
ATOM 506 N N . SER A 1 74 ? -21.653 -1.969 28.972 1.00 40.53 74 SER A N 1
ATOM 507 C CA . SER A 1 74 ? -20.368 -1.295 29.076 1.00 40.53 74 SER A CA 1
ATOM 508 C C . SER A 1 74 ? -19.459 -2.131 29.972 1.00 40.53 74 SER A C 1
ATOM 510 O O . SER A 1 74 ? -19.613 -2.191 31.191 1.00 40.53 74 SER A O 1
ATOM 512 N N . ALA A 1 75 ? -18.527 -2.844 29.344 1.00 39.53 75 ALA A N 1
ATOM 513 C CA . ALA A 1 75 ? -17.477 -3.517 30.066 1.00 39.53 75 ALA A CA 1
ATOM 514 C C . ALA A 1 75 ? -16.696 -2.415 30.786 1.00 39.53 75 ALA A C 1
ATOM 516 O O . ALA A 1 75 ? -16.054 -1.570 30.160 1.00 39.53 75 ALA A O 1
ATOM 517 N N . SER A 1 76 ? -16.850 -2.401 32.107 1.00 38.38 76 SER A N 1
ATOM 518 C CA . SER A 1 76 ? -16.022 -1.708 33.085 1.00 38.38 76 SER A CA 1
ATOM 519 C C . SER A 1 76 ? -14.585 -1.531 32.593 1.00 38.38 76 SER A C 1
ATOM 521 O O . SER A 1 76 ? -13.992 -2.499 32.114 1.00 38.38 76 SER A O 1
ATOM 523 N N . SER A 1 77 ? -14.031 -0.322 32.749 1.00 50.47 77 SER A N 1
ATOM 524 C CA . SER A 1 77 ? -12.623 0.016 32.492 1.00 50.47 77 SER A CA 1
ATOM 525 C C . SER A 1 77 ? -11.676 -1.170 32.702 1.00 50.47 77 SER A C 1
ATOM 527 O O . SER A 1 77 ? -11.476 -1.576 33.848 1.00 50.47 77 SER A O 1
ATOM 529 N N . PRO A 1 78 ? -11.019 -1.690 31.651 1.00 43.09 78 PRO A N 1
ATOM 530 C CA . PRO A 1 78 ? -9.983 -2.681 31.824 1.00 43.09 78 PRO A CA 1
ATOM 531 C C . PRO A 1 78 ? -8.622 -2.033 31.571 1.00 43.09 78 PRO A C 1
ATOM 533 O O . PRO A 1 78 ? -8.019 -2.182 30.509 1.00 43.09 78 PRO A O 1
ATOM 536 N N . SER A 1 79 ? -8.081 -1.357 32.586 1.00 45.50 79 SER A N 1
ATOM 537 C CA . SER A 1 79 ? -6.628 -1.144 32.662 1.00 45.50 79 SER A CA 1
ATOM 538 C C . SER A 1 79 ? -5.868 -2.475 32.836 1.00 45.50 79 SER A C 1
ATOM 540 O O . SER A 1 79 ? -4.653 -2.511 32.645 1.00 45.50 79 SER A O 1
ATOM 542 N N . SER A 1 80 ? -6.579 -3.578 33.115 1.00 40.16 80 SER A N 1
ATOM 543 C CA . SER A 1 80 ? -6.039 -4.921 33.351 1.00 40.16 80 SER A CA 1
ATOM 544 C C . SER A 1 80 ? -6.380 -5.985 32.292 1.00 40.16 80 SER A C 1
ATOM 546 O O . SER A 1 80 ? -5.673 -6.985 32.237 1.00 40.16 80 SER A O 1
ATOM 548 N N . ALA A 1 81 ? -7.359 -5.796 31.391 1.00 42.53 81 ALA A N 1
ATOM 549 C CA . ALA A 1 81 ? -7.634 -6.757 30.301 1.00 42.53 81 ALA A CA 1
ATOM 550 C C . ALA A 1 81 ? -6.751 -6.489 29.070 1.00 42.53 81 ALA A C 1
ATOM 552 O O . ALA A 1 81 ? -7.200 -6.440 27.925 1.00 42.53 81 ALA A O 1
ATOM 553 N N . ARG A 1 82 ? -5.455 -6.262 29.296 1.00 52.47 82 ARG A N 1
ATOM 554 C CA . ARG A 1 82 ? -4.481 -6.324 28.209 1.00 52.47 82 ARG A CA 1
ATOM 555 C C . ARG A 1 82 ? -4.168 -7.795 27.972 1.00 52.47 82 ARG A C 1
ATOM 557 O O . ARG A 1 82 ? -3.775 -8.483 28.900 1.00 52.47 82 ARG A O 1
ATOM 564 N N . HIS A 1 83 ? -4.252 -8.197 26.705 1.00 46.41 83 HIS A N 1
ATOM 565 C CA . HIS A 1 83 ? -3.807 -9.481 26.148 1.00 46.41 83 HIS A CA 1
ATOM 566 C C . HIS A 1 83 ? -4.854 -10.589 26.004 1.00 46.41 83 HIS A C 1
ATOM 568 O O . HIS A 1 83 ? -4.643 -11.694 26.475 1.00 46.41 83 HIS A O 1
ATOM 574 N N . GLU A 1 84 ? -5.879 -10.371 25.176 1.00 49.75 84 GLU A N 1
ATOM 575 C CA . GLU A 1 84 ? -6.371 -11.475 24.331 1.00 49.75 84 GLU A CA 1
ATOM 576 C C . GLU A 1 84 ? -6.922 -11.017 22.966 1.00 49.75 84 GLU A C 1
ATOM 578 O O . GLU A 1 84 ? -7.864 -11.571 22.394 1.00 49.75 84 GLU A O 1
ATOM 583 N N . VAL A 1 85 ? -6.296 -9.982 22.394 1.00 56.72 85 VAL A N 1
ATOM 584 C CA . VAL A 1 85 ? -6.484 -9.649 20.976 1.00 56.72 85 VAL A CA 1
ATOM 585 C C . VAL A 1 85 ? -5.819 -10.759 20.163 1.00 56.72 85 VAL A C 1
ATOM 587 O O . VAL A 1 85 ? -4.592 -10.793 20.098 1.00 56.72 85 VAL A O 1
ATOM 590 N N . LEU A 1 86 ? -6.646 -11.687 19.662 1.00 59.91 86 LEU A N 1
ATOM 591 C CA . LEU A 1 86 ? -6.349 -12.876 18.847 1.00 59.91 86 LEU A CA 1
ATOM 592 C C . LEU A 1 86 ? -4.911 -13.413 18.990 1.00 59.91 86 LEU A C 1
ATOM 594 O O . LEU A 1 86 ? -3.968 -12.891 18.390 1.00 59.91 86 LEU A O 1
ATOM 598 N N . GLY A 1 87 ? -4.750 -14.519 19.719 1.00 60.56 87 GLY A N 1
ATOM 599 C CA . GLY A 1 87 ? -3.540 -15.339 19.662 1.00 60.56 87 GLY A CA 1
ATOM 600 C C . GLY A 1 87 ? -3.392 -15.982 18.283 1.00 60.56 87 GLY A C 1
ATOM 601 O O . GLY A 1 87 ? -3.689 -17.158 18.105 1.00 60.56 87 GLY A O 1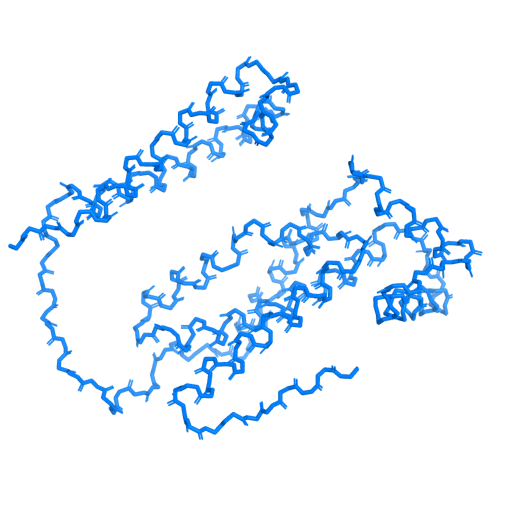
ATOM 602 N N . ILE A 1 88 ? -2.982 -15.204 17.281 1.00 69.31 88 ILE A N 1
ATOM 603 C CA . ILE A 1 88 ? -2.686 -15.724 15.949 1.00 69.31 88 ILE A CA 1
ATOM 604 C C . ILE A 1 88 ? -1.422 -16.561 16.060 1.00 69.31 88 ILE A C 1
ATOM 606 O O . ILE A 1 88 ? -0.365 -16.059 16.450 1.00 69.31 88 ILE A O 1
ATOM 610 N N . SER A 1 89 ? -1.533 -17.840 15.705 1.00 80.88 89 SER A N 1
ATOM 611 C CA . SER A 1 89 ? -0.363 -18.702 15.594 1.00 80.88 89 SER A CA 1
ATOM 612 C C . SER A 1 89 ? 0.617 -18.105 14.583 1.00 80.88 89 SER A C 1
ATOM 614 O O . SER A 1 89 ? 0.218 -17.561 13.553 1.00 80.88 89 SER A O 1
ATOM 616 N N . THR A 1 90 ? 1.917 -18.230 14.840 1.00 83.62 90 THR A N 1
ATOM 617 C CA . THR A 1 90 ? 2.968 -17.695 13.958 1.00 83.62 90 THR A CA 1
ATOM 618 C C . THR A 1 90 ? 2.800 -18.171 12.513 1.00 83.62 90 THR A C 1
ATOM 620 O O . THR A 1 90 ? 3.044 -17.413 11.579 1.00 83.62 90 THR A O 1
ATOM 623 N N . ARG A 1 91 ? 2.310 -19.407 12.331 1.00 86.00 91 ARG A N 1
ATOM 624 C CA . ARG A 1 91 ? 2.008 -20.004 11.022 1.00 86.00 91 ARG A CA 1
ATOM 625 C C . ARG A 1 91 ? 0.854 -19.304 10.309 1.00 86.00 91 ARG A C 1
ATOM 627 O O . ARG A 1 91 ? 0.983 -18.989 9.132 1.00 86.00 91 ARG A O 1
ATOM 634 N N . LEU A 1 92 ? -0.249 -19.037 11.011 1.00 87.19 92 LEU A N 1
ATOM 635 C CA . LEU A 1 92 ? -1.392 -18.329 10.435 1.00 87.19 92 LEU A CA 1
ATOM 636 C C . LEU A 1 92 ? -1.028 -16.877 10.101 1.00 87.19 92 LEU A C 1
ATOM 638 O O . LEU A 1 92 ? -1.375 -16.394 9.030 1.00 87.19 92 LEU A O 1
ATOM 642 N N . GLY A 1 93 ? -0.270 -16.205 10.973 1.00 86.25 93 GLY A N 1
ATOM 643 C CA . GLY A 1 93 ? 0.230 -14.854 10.707 1.00 86.25 93 GLY A CA 1
ATOM 644 C C . GLY A 1 93 ? 1.116 -14.804 9.461 1.00 86.25 93 GLY A C 1
ATOM 645 O O . GLY A 1 93 ? 0.933 -13.937 8.610 1.00 86.25 93 GLY A O 1
ATOM 646 N N . LEU A 1 94 ? 2.021 -15.776 9.308 1.00 90.31 94 LEU A N 1
ATOM 647 C CA . LEU A 1 94 ? 2.839 -15.909 8.104 1.00 90.31 94 LEU A CA 1
ATOM 648 C C . LEU A 1 94 ? 1.980 -16.164 6.859 1.00 90.31 94 LEU A C 1
ATOM 650 O O . LEU A 1 94 ? 2.188 -15.509 5.844 1.00 90.31 94 LEU A O 1
ATOM 654 N N . ALA A 1 95 ? 0.992 -17.059 6.938 1.00 91.94 95 ALA A N 1
ATOM 655 C CA . ALA A 1 95 ? 0.088 -17.342 5.824 1.00 91.94 95 ALA A CA 1
ATOM 656 C C . ALA A 1 95 ? -0.685 -16.091 5.374 1.00 91.94 95 ALA A C 1
ATOM 658 O O . ALA A 1 95 ? -0.803 -15.847 4.176 1.00 91.94 95 ALA A O 1
ATOM 659 N N . VAL A 1 96 ? -1.149 -15.262 6.316 1.00 90.88 96 VAL A N 1
ATOM 660 C CA . VAL A 1 96 ? -1.817 -13.985 6.015 1.00 90.88 96 VAL A CA 1
ATOM 661 C C . VAL A 1 96 ? -0.862 -13.002 5.337 1.00 90.88 96 VAL A C 1
ATOM 663 O O . VAL A 1 96 ? -1.242 -12.382 4.349 1.00 90.88 96 VAL A O 1
ATOM 666 N N . LEU A 1 97 ? 0.383 -12.879 5.810 1.00 94.06 97 LEU A N 1
ATOM 667 C CA . LEU A 1 97 ? 1.383 -12.009 5.176 1.00 94.06 97 LEU A CA 1
ATOM 668 C C . LEU A 1 97 ? 1.738 -12.476 3.760 1.00 94.06 97 LEU A C 1
ATOM 670 O O . LEU A 1 97 ? 1.858 -11.649 2.860 1.00 94.06 97 LEU A O 1
ATOM 674 N N . VAL A 1 98 ? 1.866 -13.788 3.549 1.00 95.12 98 VAL A N 1
ATOM 675 C CA . VAL A 1 98 ? 2.102 -14.369 2.220 1.00 95.12 98 VAL A CA 1
ATOM 676 C C . VAL A 1 98 ? 0.909 -14.108 1.305 1.00 95.12 98 VAL A C 1
ATOM 678 O O . VAL A 1 98 ? 1.097 -13.635 0.188 1.00 95.12 98 VAL A O 1
ATOM 681 N N . ALA A 1 99 ? -0.317 -14.349 1.776 1.00 94.56 99 ALA A N 1
ATOM 682 C CA . ALA A 1 99 ? -1.525 -14.056 1.009 1.00 94.56 99 ALA A CA 1
ATOM 683 C C . ALA A 1 99 ? -1.603 -12.569 0.631 1.00 94.56 99 ALA A C 1
ATOM 685 O O . ALA A 1 99 ? -1.891 -12.238 -0.517 1.00 94.56 99 ALA A O 1
ATOM 686 N N . TYR A 1 100 ? -1.270 -11.674 1.561 1.00 94.69 100 TYR A N 1
ATOM 687 C CA . TYR A 1 100 ? -1.221 -10.239 1.303 1.00 94.69 100 TYR A CA 1
ATOM 688 C C . TYR A 1 100 ? -0.153 -9.870 0.263 1.00 94.69 100 TYR A C 1
ATOM 690 O O . TYR A 1 100 ? -0.448 -9.142 -0.681 1.00 94.69 100 TYR A O 1
ATOM 698 N N . ALA A 1 101 ? 1.056 -10.430 0.359 1.00 96.06 101 ALA A N 1
ATOM 699 C CA . ALA A 1 101 ? 2.109 -10.227 -0.638 1.00 96.06 101 ALA A CA 1
ATOM 700 C C . ALA A 1 101 ? 1.682 -10.700 -2.038 1.00 96.06 101 ALA A C 1
ATOM 702 O O . ALA A 1 101 ? 1.962 -10.028 -3.031 1.00 96.06 101 ALA A O 1
ATOM 703 N N . VAL A 1 102 ? 0.964 -11.825 -2.124 1.00 96.00 102 VAL A N 1
ATOM 704 C CA . VAL A 1 102 ? 0.392 -12.323 -3.384 1.00 96.00 102 VAL A CA 1
ATOM 705 C C . VAL A 1 102 ? -0.634 -11.339 -3.941 1.00 96.00 102 VAL A C 1
ATOM 707 O O . VAL A 1 102 ? -0.593 -11.045 -5.133 1.00 96.00 102 VAL A O 1
ATOM 710 N N . VAL A 1 103 ? -1.515 -10.781 -3.106 1.00 94.50 103 VAL A N 1
ATOM 711 C CA . VAL A 1 103 ? -2.473 -9.749 -3.537 1.00 94.50 103 VAL A CA 1
ATOM 712 C C . VAL A 1 103 ? -1.741 -8.525 -4.094 1.00 94.50 103 VAL A C 1
ATOM 714 O O . VAL A 1 103 ? -2.044 -8.108 -5.211 1.00 94.50 103 VAL A O 1
ATOM 717 N N . LEU A 1 104 ? -0.732 -8.003 -3.387 1.00 95.44 104 LEU A N 1
ATOM 718 C CA . LEU A 1 104 ? 0.080 -6.878 -3.870 1.00 95.44 104 LEU A CA 1
ATOM 719 C C . LEU A 1 104 ? 0.780 -7.199 -5.198 1.00 95.44 104 LEU A C 1
ATOM 721 O O . LEU A 1 104 ? 0.821 -6.367 -6.101 1.00 95.44 104 LEU A O 1
ATOM 725 N N . TRP A 1 105 ? 1.294 -8.421 -5.354 1.00 94.69 105 TRP A N 1
ATOM 726 C CA . TRP A 1 105 ? 1.921 -8.869 -6.597 1.00 94.69 105 TRP A CA 1
ATOM 727 C C . TRP A 1 105 ? 0.937 -8.944 -7.766 1.00 94.69 105 TRP A C 1
ATOM 729 O O . TRP A 1 105 ? 1.276 -8.568 -8.892 1.00 94.69 105 TRP A O 1
ATOM 739 N N . LEU A 1 106 ? -0.275 -9.448 -7.530 1.00 92.69 106 LEU A N 1
ATOM 740 C CA . LEU A 1 106 ? -1.316 -9.546 -8.553 1.00 92.69 106 LEU A CA 1
ATOM 741 C C . LEU A 1 106 ? -1.809 -8.162 -8.986 1.00 92.69 106 LEU A C 1
ATOM 743 O O . LEU A 1 106 ? -2.045 -7.958 -10.178 1.00 92.69 106 LEU A O 1
ATOM 747 N N . LEU A 1 107 ? -1.893 -7.225 -8.041 1.00 90.62 107 LEU A N 1
ATOM 748 C CA . LEU A 1 107 ? -2.298 -5.835 -8.258 1.00 90.62 107 LEU A CA 1
ATOM 749 C C . LEU A 1 107 ? -1.144 -4.911 -8.666 1.00 90.62 107 LEU A C 1
ATOM 751 O O . LEU A 1 107 ? -1.353 -3.706 -8.793 1.00 90.62 107 LEU A O 1
ATOM 755 N N . ARG A 1 108 ? 0.065 -5.449 -8.871 1.00 90.75 108 ARG A N 1
ATOM 756 C CA . ARG A 1 108 ? 1.242 -4.631 -9.161 1.00 90.75 108 ARG A CA 1
ATOM 757 C C . ARG A 1 108 ? 1.045 -3.757 -10.398 1.00 90.75 108 ARG A C 1
ATOM 759 O O . ARG A 1 108 ? 0.495 -4.203 -11.412 1.00 90.75 108 ARG A O 1
ATOM 766 N N . THR A 1 109 ? 1.584 -2.550 -10.340 1.00 82.75 109 THR A N 1
ATOM 767 C CA . THR A 1 109 ? 1.636 -1.626 -11.463 1.00 82.75 109 THR A CA 1
ATOM 768 C C . THR A 1 109 ? 2.423 -2.260 -12.608 1.00 82.75 109 THR A C 1
ATOM 770 O O . THR A 1 109 ? 3.566 -2.699 -12.476 1.00 82.75 109 THR A O 1
ATOM 773 N N . ARG A 1 110 ? 1.765 -2.372 -13.763 1.00 80.19 110 ARG A N 1
ATOM 774 C CA . ARG A 1 110 ? 2.397 -2.807 -15.022 1.00 80.19 110 ARG A CA 1
ATOM 775 C C . ARG A 1 110 ? 2.688 -1.633 -15.947 1.00 80.19 110 ARG A C 1
ATOM 777 O O . ARG A 1 110 ? 3.513 -1.749 -16.843 1.00 80.19 110 ARG A O 1
ATOM 784 N N . THR A 1 111 ? 2.000 -0.521 -15.715 1.00 68.88 111 THR A N 1
ATOM 785 C CA . THR A 1 111 ? 2.081 0.718 -16.481 1.00 68.88 111 THR A CA 1
ATOM 786 C C . THR A 1 111 ? 2.307 1.864 -15.506 1.00 68.88 111 THR A C 1
ATOM 788 O O . THR A 1 111 ? 1.470 2.108 -14.636 1.00 68.88 111 THR A O 1
ATOM 791 N N . HIS A 1 112 ? 3.437 2.552 -15.639 1.00 70.19 112 HIS A N 1
ATOM 792 C CA . HIS A 1 112 ? 3.810 3.682 -14.786 1.00 70.19 112 HIS A CA 1
ATOM 793 C C . HIS A 1 112 ? 3.155 4.953 -15.326 1.00 70.19 112 HIS A C 1
ATOM 795 O O . HIS A 1 112 ? 3.705 5.633 -16.185 1.00 70.19 112 HIS A O 1
ATOM 801 N N . PHE A 1 113 ? 1.931 5.222 -14.870 1.00 56.69 113 PHE A N 1
ATOM 802 C CA . PHE A 1 113 ? 1.054 6.249 -15.446 1.00 56.69 113 PHE A CA 1
ATOM 803 C C . PHE A 1 113 ? 1.504 7.694 -15.161 1.00 56.69 113 PHE A C 1
ATOM 805 O O . PHE A 1 113 ? 1.105 8.601 -15.882 1.00 56.69 113 PHE A O 1
ATOM 812 N N . LE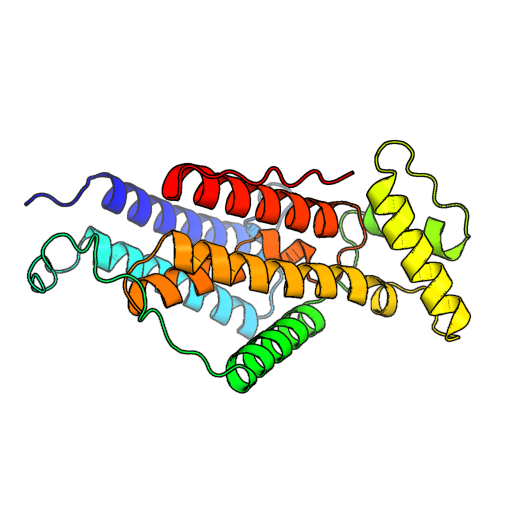U A 1 114 ? 2.331 7.902 -14.129 1.00 63.78 114 LEU A N 1
ATOM 813 C CA . LEU A 1 114 ? 2.827 9.222 -13.715 1.00 63.78 114 LEU A CA 1
ATOM 814 C C . LEU A 1 114 ? 4.240 9.540 -14.235 1.00 63.78 114 LEU A C 1
ATOM 816 O O . LEU A 1 114 ? 4.718 10.646 -14.044 1.00 63.78 114 LEU A O 1
ATOM 820 N N . GLY A 1 115 ? 4.903 8.602 -14.922 1.00 72.38 115 GLY A N 1
ATOM 821 C CA . GLY A 1 115 ? 6.233 8.817 -15.510 1.00 72.38 115 GLY A CA 1
ATOM 822 C C . GLY A 1 115 ? 7.402 8.793 -14.516 1.00 72.38 115 GLY A C 1
ATOM 823 O O . GLY A 1 115 ? 8.469 8.303 -14.878 1.00 72.38 115 GLY A O 1
ATOM 824 N N . ASP A 1 116 ? 7.202 9.192 -13.261 1.00 79.69 116 ASP A N 1
ATOM 825 C CA . ASP A 1 116 ? 8.280 9.282 -12.262 1.00 79.69 116 ASP A CA 1
ATOM 826 C C . ASP A 1 116 ? 8.950 7.924 -12.004 1.00 79.69 116 ASP A C 1
ATOM 828 O O . ASP A 1 116 ? 10.173 7.789 -12.087 1.00 79.69 116 ASP A O 1
ATOM 832 N N . GLY A 1 117 ? 8.155 6.859 -11.864 1.00 85.06 117 GLY A N 1
ATOM 833 C CA . GLY A 1 117 ? 8.687 5.498 -11.750 1.00 85.06 117 GLY A CA 1
ATOM 834 C C . GLY A 1 117 ? 9.474 5.015 -12.979 1.00 85.06 117 GLY A C 1
ATOM 835 O O . GLY A 1 117 ? 10.337 4.143 -12.851 1.00 85.06 117 GLY A O 1
ATOM 836 N N . MET A 1 118 ? 9.235 5.588 -14.169 1.00 87.00 118 MET A N 1
ATOM 837 C CA . MET A 1 118 ? 10.054 5.302 -15.353 1.00 87.00 118 MET A CA 1
ATOM 838 C C . MET A 1 118 ? 11.424 5.964 -15.254 1.00 87.00 118 MET A C 1
ATOM 840 O O . MET A 1 118 ? 12.402 5.322 -15.619 1.00 87.00 118 MET A O 1
ATOM 844 N N . ILE A 1 119 ? 11.516 7.195 -14.740 1.00 89.19 119 ILE A N 1
ATOM 845 C CA . ILE A 1 119 ? 12.798 7.894 -14.540 1.00 89.19 119 ILE A CA 1
ATOM 846 C C . ILE A 1 119 ? 13.694 7.066 -13.616 1.00 89.19 119 ILE A C 1
ATOM 848 O O . ILE A 1 119 ? 14.843 6.782 -13.954 1.00 89.19 119 ILE A O 1
ATOM 852 N N . TRP A 1 120 ? 13.137 6.590 -12.499 1.00 91.75 120 TRP A N 1
ATOM 853 C CA . TRP A 1 120 ? 13.844 5.696 -11.582 1.00 91.75 120 TRP A CA 1
ATOM 854 C C . TRP A 1 120 ? 14.278 4.396 -12.261 1.00 91.75 120 TRP A C 1
ATOM 856 O O . TRP A 1 120 ? 15.428 3.981 -12.134 1.00 91.75 120 TRP A O 1
ATOM 866 N N . LEU A 1 121 ? 13.376 3.749 -13.004 1.00 91.31 121 LEU A N 1
ATOM 867 C CA . LEU A 1 121 ? 13.668 2.492 -13.690 1.00 91.31 121 LEU A CA 1
ATOM 868 C C . LEU A 1 121 ? 14.764 2.633 -14.755 1.00 91.31 121 LEU A C 1
ATOM 870 O O . LEU A 1 121 ? 15.644 1.774 -14.821 1.00 91.31 121 LEU A O 1
ATOM 874 N N . TYR A 1 122 ? 14.703 3.678 -15.584 1.00 90.19 122 TYR A N 1
ATOM 875 C CA . TYR A 1 122 ? 15.720 3.957 -16.597 1.00 90.19 122 TYR A CA 1
ATOM 876 C C . TYR A 1 122 ? 17.067 4.223 -15.937 1.00 90.19 122 TYR A C 1
ATOM 878 O O . TYR A 1 122 ? 18.030 3.536 -16.269 1.00 90.19 122 TYR A O 1
ATOM 886 N N . GLY A 1 123 ? 17.108 5.088 -14.920 1.00 91.88 123 GLY A N 1
ATOM 887 C CA . GLY A 1 123 ? 18.365 5.402 -14.247 1.00 91.88 123 GLY A CA 1
ATOM 888 C C . GLY A 1 123 ? 18.991 4.205 -13.525 1.00 91.88 123 GLY A C 1
ATOM 889 O O . GLY A 1 123 ? 20.210 4.050 -13.470 1.00 91.88 123 GLY A O 1
ATOM 890 N N . LEU A 1 124 ? 18.172 3.297 -12.983 1.00 92.31 124 LEU A N 1
ATOM 891 C CA . LEU A 1 124 ? 18.666 2.051 -12.385 1.00 92.31 124 LEU A CA 1
ATOM 892 C C . LEU A 1 124 ? 19.206 1.079 -13.434 1.00 92.31 124 LEU A C 1
ATOM 894 O O . LEU A 1 124 ? 20.211 0.418 -13.185 1.00 92.31 124 LEU A O 1
ATOM 898 N N . ARG A 1 125 ? 18.553 0.993 -14.597 1.00 90.38 125 ARG A N 1
ATOM 899 C CA . ARG A 1 125 ? 18.982 0.135 -15.706 1.00 90.38 125 ARG A CA 1
ATOM 900 C C . ARG A 1 125 ? 20.267 0.644 -16.363 1.00 90.38 125 ARG A C 1
ATOM 902 O O . ARG A 1 125 ? 21.098 -0.169 -16.750 1.00 90.38 125 ARG A O 1
ATOM 909 N N . GLU A 1 126 ? 20.411 1.956 -16.511 1.00 88.88 126 GLU A N 1
ATOM 910 C CA . GLU A 1 126 ? 21.585 2.600 -17.115 1.00 88.88 126 GLU A CA 1
ATOM 911 C C . GLU A 1 126 ? 22.734 2.770 -16.108 1.00 88.88 126 GLU A C 1
ATOM 913 O O . GLU A 1 126 ? 23.882 2.979 -16.495 1.00 88.88 126 GLU A O 1
ATOM 918 N N . GLY A 1 127 ? 22.450 2.589 -14.814 1.00 86.50 127 GLY A N 1
ATOM 919 C CA . GLY A 1 127 ? 23.432 2.690 -13.737 1.00 86.50 127 GLY A CA 1
ATOM 920 C C . GLY A 1 127 ? 23.780 4.131 -13.357 1.00 86.50 127 GLY A C 1
ATOM 921 O O . GLY A 1 127 ? 24.750 4.342 -12.627 1.00 86.50 127 GLY A O 1
ATOM 922 N N . ASP A 1 128 ? 22.999 5.107 -13.815 1.00 87.31 128 ASP A N 1
ATOM 923 C CA . ASP A 1 128 ? 23.229 6.543 -13.648 1.00 87.31 128 ASP A CA 1
ATOM 924 C C . ASP A 1 128 ? 22.187 7.231 -12.747 1.00 87.31 128 ASP A C 1
ATOM 926 O O . ASP A 1 128 ? 22.183 8.458 -12.636 1.00 87.31 128 ASP A O 1
ATOM 930 N N . LEU A 1 129 ? 21.333 6.455 -12.057 1.00 89.00 129 LEU A N 1
ATOM 931 C CA . LEU A 1 129 ? 20.324 7.000 -11.147 1.00 89.00 129 LEU A CA 1
ATOM 932 C C . LEU A 1 129 ? 20.950 8.003 -10.167 1.00 89.00 129 LEU A C 1
ATOM 934 O O . LEU A 1 129 ? 21.719 7.621 -9.276 1.00 89.00 129 LEU A O 1
ATOM 938 N N . SER A 1 130 ? 20.525 9.260 -10.289 1.00 88.12 130 SER A N 1
ATOM 939 C CA . SER A 1 130 ? 20.920 10.376 -9.436 1.00 88.12 130 SER A CA 1
ATOM 940 C C . SER A 1 130 ? 19.680 11.016 -8.815 1.00 88.12 130 SER A C 1
ATOM 942 O O . SER A 1 130 ? 18.904 11.679 -9.497 1.00 88.12 130 SER A O 1
ATOM 944 N N . ALA A 1 131 ? 19.490 10.806 -7.512 1.00 87.75 131 ALA A N 1
ATOM 945 C CA . ALA A 1 131 ? 18.390 11.363 -6.729 1.00 87.75 131 ALA A CA 1
ATOM 946 C C . ALA A 1 131 ? 18.942 11.968 -5.419 1.00 87.75 131 ALA A C 1
ATOM 948 O O . ALA A 1 131 ? 18.700 11.444 -4.330 1.00 87.75 131 ALA A O 1
ATOM 949 N N . PRO A 1 132 ? 19.711 13.074 -5.496 1.00 85.94 132 PRO A N 1
ATOM 950 C CA . PRO A 1 132 ? 20.441 13.631 -4.351 1.00 85.94 132 PRO A CA 1
ATOM 951 C C . PRO A 1 132 ? 19.529 14.141 -3.228 1.00 85.94 132 PRO A C 1
ATOM 953 O O . PRO A 1 132 ? 19.948 14.208 -2.075 1.00 85.94 132 PRO A O 1
ATOM 956 N N . THR A 1 133 ? 18.282 14.487 -3.547 1.00 89.00 133 THR A N 1
ATOM 957 C CA . THR A 1 133 ? 17.256 14.883 -2.575 1.00 89.00 133 THR A CA 1
ATOM 958 C C . THR A 1 133 ? 16.658 13.691 -1.825 1.00 89.00 133 THR A C 1
ATOM 960 O O . THR A 1 133 ? 16.020 13.883 -0.794 1.00 89.00 133 THR A O 1
ATOM 963 N N . GLU A 1 134 ? 16.876 12.463 -2.306 1.00 90.81 134 GLU A N 1
ATOM 964 C CA . GLU A 1 134 ? 16.280 11.230 -1.781 1.00 90.81 134 GLU A CA 1
ATOM 965 C C . GLU A 1 134 ? 17.336 10.118 -1.597 1.00 90.81 134 GLU A C 1
ATOM 967 O O . GLU A 1 134 ? 17.174 8.994 -2.090 1.00 90.81 134 GLU A O 1
ATOM 972 N N . PRO A 1 135 ? 18.432 10.388 -0.859 1.00 90.38 135 PRO A N 1
ATOM 973 C CA . PRO A 1 135 ? 19.625 9.539 -0.849 1.00 90.38 135 PRO A CA 1
ATOM 974 C C . PRO A 1 135 ? 19.365 8.133 -0.297 1.00 90.38 135 PRO A C 1
ATOM 976 O O . PRO A 1 135 ? 19.946 7.158 -0.774 1.00 90.38 135 PRO A O 1
ATOM 979 N N . LEU A 1 136 ? 18.464 7.999 0.681 1.00 90.19 136 LEU A N 1
ATOM 980 C CA . LEU A 1 136 ? 18.108 6.696 1.242 1.00 90.19 136 LEU A CA 1
ATOM 981 C C . LEU A 1 136 ? 17.328 5.844 0.234 1.00 90.19 136 LEU A C 1
ATOM 983 O O . LEU A 1 136 ? 17.618 4.659 0.074 1.00 90.19 136 LEU A O 1
ATOM 987 N N . ALA A 1 137 ? 16.365 6.441 -0.471 1.00 92.06 137 ALA A N 1
ATOM 988 C CA . ALA A 1 137 ? 15.631 5.743 -1.519 1.00 92.06 137 ALA A CA 1
ATOM 989 C C . ALA A 1 137 ? 16.586 5.328 -2.643 1.00 92.06 137 ALA A C 1
ATOM 991 O O . ALA A 1 137 ? 16.603 4.158 -3.026 1.00 92.06 137 ALA A O 1
ATOM 992 N N . GLN A 1 138 ? 17.453 6.240 -3.092 1.00 93.31 138 GLN A N 1
ATOM 993 C CA . GLN A 1 138 ? 18.498 5.939 -4.069 1.00 93.31 138 GLN A CA 1
ATOM 994 C C . GLN A 1 138 ? 19.356 4.744 -3.635 1.00 93.31 138 GLN A C 1
ATOM 996 O O . GLN A 1 138 ? 19.532 3.803 -4.410 1.00 93.31 138 GLN A O 1
ATOM 1001 N N . ALA A 1 139 ? 19.836 4.730 -2.388 1.00 93.50 139 ALA A N 1
ATOM 1002 C CA . ALA A 1 139 ? 20.642 3.635 -1.858 1.00 93.50 139 ALA A CA 1
ATOM 1003 C C . ALA A 1 139 ? 19.884 2.296 -1.848 1.00 93.50 139 ALA A C 1
ATOM 1005 O O . ALA A 1 139 ? 20.447 1.276 -2.257 1.00 93.50 139 ALA A O 1
ATOM 1006 N N . ILE A 1 140 ? 18.612 2.286 -1.432 1.00 94.75 140 ILE A N 1
ATOM 1007 C CA . ILE A 1 140 ? 17.758 1.086 -1.434 1.00 94.75 140 ILE A CA 1
ATOM 1008 C C . ILE A 1 140 ? 17.625 0.534 -2.856 1.00 94.75 140 ILE A C 1
ATOM 1010 O O . ILE A 1 140 ? 17.892 -0.646 -3.092 1.00 94.75 140 ILE A O 1
ATOM 1014 N N . TRP A 1 141 ? 17.263 1.388 -3.811 1.00 94.69 141 TRP A N 1
ATOM 1015 C CA . TRP A 1 141 ? 17.003 0.982 -5.188 1.00 94.69 141 TRP A CA 1
ATOM 1016 C C . TRP A 1 141 ? 18.266 0.546 -5.930 1.00 94.69 141 TRP A C 1
ATOM 1018 O O . TRP A 1 141 ? 18.263 -0.498 -6.580 1.00 94.69 141 TRP A O 1
ATOM 1028 N N . GLN A 1 142 ? 19.376 1.271 -5.778 1.00 93.81 142 GLN A N 1
ATOM 1029 C CA . GLN A 1 142 ? 20.661 0.873 -6.358 1.00 93.81 142 GLN A CA 1
ATOM 1030 C C . GLN A 1 142 ? 21.167 -0.445 -5.761 1.00 93.81 142 GLN A C 1
ATOM 1032 O O . GLN A 1 142 ? 21.718 -1.278 -6.481 1.00 93.81 142 GLN A O 1
ATOM 1037 N N . THR A 1 143 ? 20.975 -0.663 -4.457 1.00 94.19 143 THR A N 1
ATOM 1038 C CA . THR A 1 143 ? 21.343 -1.930 -3.809 1.00 94.19 143 THR A CA 1
ATOM 1039 C C . THR A 1 143 ? 20.493 -3.079 -4.340 1.00 94.19 143 THR A C 1
ATOM 1041 O O . THR A 1 143 ? 21.037 -4.137 -4.655 1.00 94.19 143 THR A O 1
ATOM 1044 N N . ALA A 1 144 ? 19.184 -2.868 -4.497 1.00 94.06 144 ALA A N 1
ATOM 1045 C CA . ALA A 1 144 ? 18.287 -3.853 -5.090 1.00 94.06 144 ALA A CA 1
ATOM 1046 C C . ALA A 1 144 ? 18.676 -4.178 -6.541 1.00 94.06 144 ALA A C 1
ATOM 1048 O O . ALA A 1 144 ? 18.783 -5.352 -6.884 1.00 94.06 144 ALA A O 1
ATOM 1049 N N . SER A 1 145 ? 18.970 -3.165 -7.363 1.00 93.94 145 SER A N 1
ATOM 1050 C CA . SER A 1 145 ? 19.424 -3.350 -8.748 1.00 93.94 145 SER A CA 1
ATOM 1051 C C . SER A 1 145 ? 20.716 -4.163 -8.816 1.00 93.94 145 SER A C 1
ATOM 1053 O O . SER A 1 145 ? 20.758 -5.202 -9.467 1.00 93.94 145 SER A O 1
ATOM 1055 N N . LYS A 1 146 ? 21.738 -3.781 -8.037 1.00 92.81 146 LYS A N 1
ATOM 1056 C CA . LYS A 1 146 ? 23.012 -4.516 -7.963 1.00 92.81 146 LYS A CA 1
ATOM 1057 C C . LYS A 1 146 ? 22.831 -5.954 -7.480 1.00 92.81 146 LYS A C 1
ATOM 1059 O O . LYS A 1 146 ? 23.569 -6.840 -7.903 1.00 92.81 146 LYS A O 1
ATOM 1064 N N . ALA A 1 147 ? 21.897 -6.197 -6.561 1.00 93.75 147 ALA A N 1
ATOM 1065 C CA . ALA A 1 147 ? 21.581 -7.548 -6.117 1.00 93.75 147 ALA A CA 1
ATOM 1066 C C . ALA A 1 147 ? 20.952 -8.368 -7.253 1.00 93.75 147 ALA A C 1
ATOM 1068 O O . ALA A 1 147 ? 21.387 -9.493 -7.480 1.00 93.75 147 ALA A O 1
ATOM 1069 N N . LEU A 1 148 ? 19.992 -7.803 -7.994 1.00 93.00 148 LEU A N 1
ATOM 1070 C CA . LEU A 1 148 ? 19.388 -8.454 -9.160 1.00 93.00 148 LEU A CA 1
ATOM 1071 C C . LEU A 1 148 ? 20.440 -8.800 -10.219 1.00 93.00 148 LEU A C 1
ATOM 1073 O O . LEU A 1 148 ? 20.493 -9.955 -10.643 1.00 93.00 148 LEU A O 1
ATOM 1077 N N . ASP A 1 149 ? 21.333 -7.863 -10.545 1.00 90.31 149 ASP A N 1
ATOM 1078 C CA . ASP A 1 149 ? 22.425 -8.086 -11.501 1.00 90.31 149 ASP A CA 1
ATOM 1079 C C . ASP A 1 149 ? 23.337 -9.243 -11.066 1.00 90.31 149 ASP A C 1
ATOM 1081 O O . ASP A 1 149 ? 23.673 -10.115 -11.867 1.00 90.31 149 ASP A O 1
ATOM 1085 N N . ARG A 1 150 ? 23.686 -9.320 -9.772 1.00 92.19 150 ARG A N 1
ATOM 1086 C CA . ARG A 1 150 ? 24.488 -10.427 -9.212 1.00 92.19 150 ARG A CA 1
ATOM 1087 C C . ARG A 1 150 ? 23.793 -11.784 -9.312 1.00 92.19 150 ARG A C 1
ATOM 1089 O O . ARG A 1 150 ? 24.474 -12.796 -9.440 1.00 92.19 150 ARG A O 1
ATOM 1096 N N . PHE A 1 151 ? 22.465 -11.814 -9.241 1.00 92.75 151 PHE A N 1
ATOM 1097 C CA . PHE A 1 151 ? 21.669 -13.031 -9.419 1.00 92.75 151 PHE A CA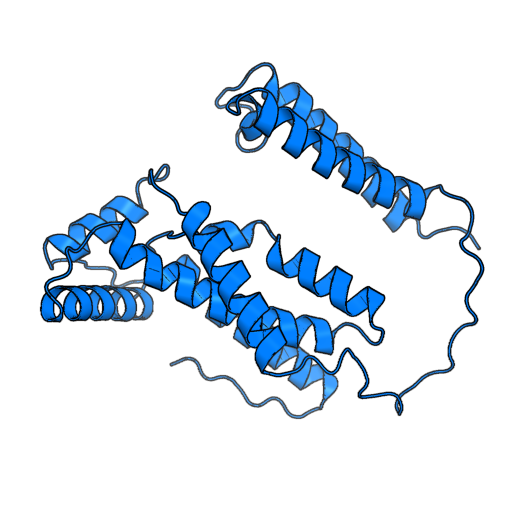 1
ATOM 1098 C C . PHE A 1 151 ? 21.321 -13.313 -10.891 1.00 92.75 151 PHE A C 1
ATOM 1100 O O . PHE A 1 151 ? 20.610 -14.278 -11.166 1.00 92.75 151 PHE A O 1
ATOM 1107 N N . GLY A 1 152 ? 21.804 -12.498 -11.837 1.00 91.25 152 GLY A N 1
ATOM 1108 C CA . GLY A 1 152 ? 21.484 -12.620 -13.261 1.00 91.25 152 GLY A CA 1
ATOM 1109 C C . GLY A 1 152 ? 20.022 -12.300 -13.593 1.00 91.25 152 GLY A C 1
ATOM 1110 O O . GLY A 1 152 ? 19.526 -12.701 -14.645 1.00 91.25 152 GLY A O 1
ATOM 1111 N N . ALA A 1 153 ? 19.310 -11.614 -12.697 1.00 92.19 153 ALA A N 1
ATOM 1112 C CA . ALA A 1 153 ? 17.930 -11.204 -12.906 1.00 92.19 153 ALA A CA 1
ATOM 1113 C C . ALA A 1 153 ? 17.883 -9.839 -13.613 1.00 92.19 153 ALA A C 1
ATOM 1115 O O . ALA A 1 153 ? 18.611 -8.927 -13.227 1.00 92.19 153 ALA A O 1
ATOM 1116 N N . PRO A 1 154 ? 17.009 -9.648 -14.617 1.00 91.75 154 PRO A N 1
ATOM 1117 C CA . PRO A 1 154 ? 16.939 -8.386 -15.341 1.00 91.75 154 PRO A CA 1
ATOM 1118 C C . PRO A 1 154 ? 16.414 -7.256 -14.449 1.00 91.75 154 PRO A C 1
ATOM 1120 O O . PRO A 1 154 ? 15.462 -7.451 -13.690 1.00 91.75 154 PRO A O 1
ATOM 1123 N N . VAL A 1 155 ? 16.967 -6.052 -14.605 1.00 90.62 155 VAL A N 1
ATOM 1124 C CA . VAL A 1 155 ? 16.461 -4.819 -13.981 1.00 90.62 155 VAL A CA 1
ATOM 1125 C C . VAL A 1 155 ? 15.262 -4.313 -14.792 1.00 90.62 155 VAL A C 1
ATOM 1127 O O . VAL A 1 155 ? 15.387 -3.642 -15.822 1.00 90.62 155 VAL A O 1
ATOM 1130 N N . VAL A 1 156 ? 14.071 -4.737 -14.371 1.00 90.81 156 VAL A N 1
ATOM 1131 C CA . VAL A 1 156 ? 12.772 -4.416 -14.982 1.00 90.81 156 VAL A CA 1
ATOM 1132 C C . VAL A 1 156 ? 11.746 -4.130 -13.890 1.00 90.81 156 VAL A C 1
ATOM 1134 O O . VAL A 1 156 ? 11.935 -4.497 -12.731 1.00 90.81 156 VAL A O 1
ATOM 1137 N N . SER A 1 157 ? 10.610 -3.529 -14.250 1.00 88.88 157 SER A N 1
ATOM 1138 C CA . SER A 1 157 ? 9.588 -3.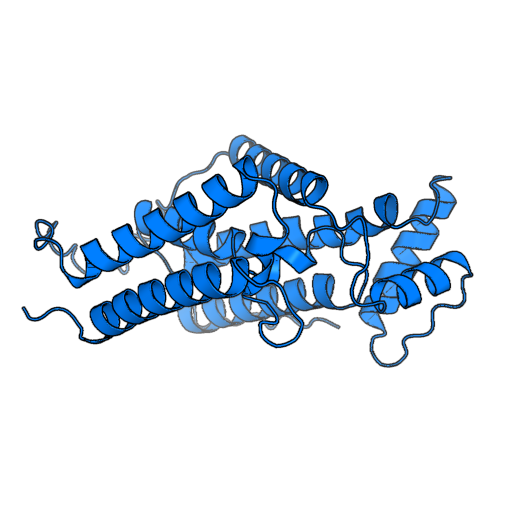161 -13.262 1.00 88.88 157 SER A CA 1
ATOM 1139 C C . SER A 1 157 ? 9.090 -4.340 -12.423 1.00 88.88 157 SER A C 1
ATOM 1141 O O . SER A 1 157 ? 8.822 -4.184 -11.238 1.00 88.88 157 SER A O 1
ATOM 1143 N N . SER A 1 158 ? 8.987 -5.540 -13.006 1.00 88.94 158 SER A N 1
ATOM 1144 C CA . SER A 1 158 ? 8.499 -6.719 -12.284 1.00 88.94 158 SER A CA 1
ATOM 1145 C C . SER A 1 158 ? 9.467 -7.231 -11.220 1.00 88.94 158 SER A C 1
ATOM 1147 O O . SER A 1 158 ? 9.014 -7.746 -10.204 1.00 88.94 158 SER A O 1
ATOM 1149 N N . THR A 1 159 ? 10.777 -7.130 -11.447 1.00 92.12 159 THR A N 1
ATOM 1150 C CA . THR A 1 159 ? 11.800 -7.611 -10.506 1.00 92.12 159 THR A CA 1
ATOM 1151 C C . THR A 1 159 ? 12.081 -6.566 -9.436 1.00 92.12 159 THR A C 1
ATOM 1153 O O . THR A 1 159 ? 12.117 -6.901 -8.255 1.00 92.12 159 THR A O 1
ATOM 1156 N N . LEU A 1 160 ? 12.175 -5.291 -9.818 1.00 92.12 160 LEU A N 1
ATOM 1157 C CA . LEU A 1 160 ? 12.337 -4.188 -8.871 1.00 92.12 160 LEU A CA 1
ATOM 1158 C C . LEU A 1 160 ? 11.091 -3.972 -8.004 1.00 92.12 160 LEU A C 1
ATOM 1160 O O . LEU A 1 160 ? 11.225 -3.711 -6.812 1.00 92.12 160 LEU A O 1
ATOM 1164 N N . GLY A 1 161 ? 9.883 -4.166 -8.542 1.00 92.00 161 GLY A N 1
ATOM 1165 C CA . GLY A 1 161 ? 8.634 -4.017 -7.787 1.00 92.00 161 GLY A CA 1
ATOM 1166 C C . GLY A 1 161 ? 8.515 -4.943 -6.566 1.00 92.00 161 GLY A C 1
ATOM 1167 O O . GLY A 1 161 ? 7.723 -4.672 -5.663 1.00 92.00 161 GLY A O 1
ATOM 1168 N N . VAL A 1 162 ? 9.335 -6.000 -6.482 1.00 94.06 162 VAL A N 1
ATOM 1169 C CA . VAL A 1 162 ? 9.453 -6.852 -5.286 1.00 94.06 162 VAL A CA 1
ATOM 1170 C C . VAL A 1 162 ? 9.896 -6.044 -4.062 1.00 94.06 162 VAL A C 1
ATOM 1172 O O . VAL A 1 162 ? 9.455 -6.342 -2.954 1.00 94.06 162 VAL A O 1
ATOM 1175 N N . VAL A 1 163 ? 10.703 -4.992 -4.242 1.00 95.31 163 VAL A N 1
ATOM 1176 C CA . VAL A 1 163 ? 11.117 -4.089 -3.155 1.00 95.31 163 VAL A CA 1
ATOM 1177 C C . VAL A 1 163 ? 9.902 -3.378 -2.560 1.00 95.31 163 VAL A C 1
ATOM 1179 O O . VAL A 1 163 ? 9.700 -3.436 -1.348 1.00 95.31 163 VAL A O 1
ATOM 1182 N N . SER A 1 164 ? 9.041 -2.790 -3.395 1.00 95.75 164 SER A N 1
ATOM 1183 C CA . SER A 1 164 ? 7.815 -2.107 -2.949 1.00 95.75 164 SER A CA 1
ATOM 1184 C C . SER A 1 164 ? 6.848 -3.067 -2.259 1.00 95.75 164 SER A C 1
ATOM 1186 O O . SER A 1 164 ? 6.238 -2.720 -1.249 1.00 95.75 164 SER A O 1
ATOM 1188 N N . ILE A 1 165 ? 6.750 -4.305 -2.751 1.00 96.62 165 ILE A N 1
ATOM 1189 C CA . ILE A 1 165 ? 5.941 -5.355 -2.116 1.00 96.62 165 ILE A CA 1
ATOM 1190 C C . ILE A 1 165 ? 6.535 -5.743 -0.760 1.00 96.62 165 ILE A C 1
ATOM 1192 O O . ILE A 1 165 ? 5.793 -5.905 0.208 1.00 96.62 165 ILE A O 1
ATOM 1196 N N . GLY A 1 166 ? 7.863 -5.829 -0.653 1.00 96.75 166 GLY A N 1
ATOM 1197 C CA . GLY A 1 166 ? 8.567 -6.007 0.616 1.00 96.75 166 GLY A CA 1
ATOM 1198 C C . GLY A 1 166 ? 8.251 -4.889 1.613 1.00 96.75 166 GLY A C 1
ATOM 1199 O O . GLY A 1 166 ? 7.931 -5.173 2.771 1.00 96.75 166 GLY A O 1
ATOM 1200 N N . CYS A 1 167 ? 8.234 -3.632 1.156 1.00 97.50 167 CYS A N 1
ATOM 1201 C CA . CYS A 1 167 ? 7.757 -2.496 1.947 1.00 97.50 167 CYS A CA 1
ATOM 1202 C C . CYS A 1 167 ? 6.296 -2.689 2.385 1.00 97.50 167 CYS A C 1
ATOM 1204 O O . CYS A 1 167 ? 5.987 -2.465 3.551 1.00 97.50 167 CYS A O 1
ATOM 1206 N N . GLY A 1 168 ? 5.419 -3.184 1.509 1.00 97.00 168 GLY A N 1
ATOM 1207 C CA . GLY A 1 168 ? 4.026 -3.497 1.842 1.00 97.00 168 GLY A CA 1
ATOM 1208 C C . GLY A 1 168 ? 3.864 -4.584 2.898 1.00 97.00 168 GLY A C 1
ATOM 1209 O O . GLY A 1 168 ? 3.051 -4.443 3.810 1.00 97.00 168 GLY A O 1
ATOM 1210 N N . VAL A 1 169 ? 4.660 -5.653 2.831 1.00 97.44 169 VAL A N 1
ATOM 1211 C CA . VAL A 1 169 ? 4.676 -6.709 3.858 1.00 97.44 169 VAL A CA 1
ATOM 1212 C C . VAL A 1 169 ? 5.130 -6.140 5.201 1.00 97.44 169 VAL A C 1
ATOM 1214 O O . VAL A 1 169 ? 4.512 -6.411 6.233 1.00 97.44 169 VAL A O 1
ATOM 1217 N N . LEU A 1 170 ? 6.172 -5.306 5.203 1.00 97.06 170 LEU A N 1
ATOM 1218 C CA . LEU A 1 170 ? 6.638 -4.636 6.413 1.00 97.06 170 LEU A CA 1
ATOM 1219 C C . LEU A 1 170 ? 5.586 -3.656 6.961 1.00 97.06 170 LEU A C 1
ATOM 1221 O O . LEU A 1 170 ? 5.326 -3.648 8.166 1.00 97.06 170 LEU A O 1
ATOM 1225 N N . ALA A 1 171 ? 4.914 -2.903 6.090 1.00 97.19 171 ALA A N 1
ATOM 1226 C CA . ALA A 1 171 ? 3.795 -2.038 6.447 1.00 97.19 171 ALA A CA 1
ATOM 1227 C C . ALA A 1 171 ? 2.637 -2.837 7.063 1.00 97.19 171 ALA A C 1
ATOM 1229 O O . ALA A 1 171 ? 2.132 -2.442 8.107 1.00 97.19 171 ALA A O 1
ATOM 1230 N N . ALA A 1 172 ? 2.277 -4.004 6.517 1.00 96.19 172 ALA A N 1
ATOM 1231 C CA . ALA A 1 172 ? 1.249 -4.883 7.083 1.00 96.19 172 ALA A CA 1
ATOM 1232 C C . ALA A 1 172 ? 1.596 -5.363 8.501 1.00 96.19 172 ALA A C 1
ATOM 1234 O O . ALA A 1 172 ? 0.735 -5.388 9.386 1.00 96.19 172 ALA A O 1
ATOM 1235 N N . ILE A 1 173 ? 2.870 -5.682 8.758 1.00 95.69 173 ILE A N 1
ATOM 1236 C CA . ILE A 1 173 ? 3.351 -6.001 10.110 1.00 95.69 173 ILE A CA 1
ATOM 1237 C C . ILE A 1 173 ? 3.181 -4.789 11.034 1.00 95.69 173 ILE A C 1
ATOM 1239 O O . ILE A 1 173 ? 2.755 -4.945 12.180 1.00 95.69 173 ILE A O 1
ATOM 1243 N N . ILE A 1 174 ? 3.492 -3.580 10.566 1.00 95.62 174 ILE A N 1
ATOM 1244 C CA . ILE A 1 174 ? 3.322 -2.355 11.354 1.00 95.62 174 ILE A CA 1
ATOM 1245 C C . ILE A 1 174 ? 1.835 -2.065 11.596 1.00 95.62 174 ILE A C 1
ATOM 1247 O O . ILE A 1 174 ? 1.463 -1.808 12.740 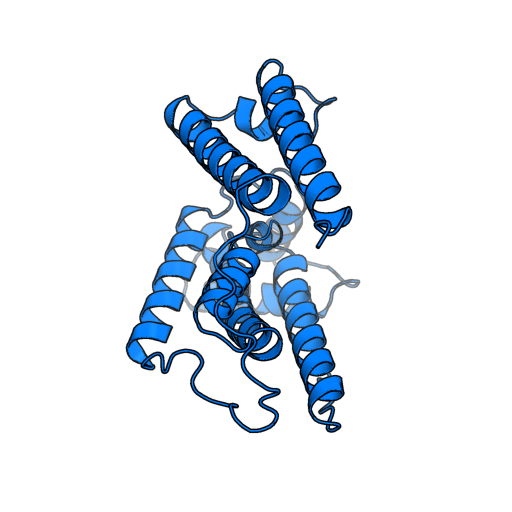1.00 95.62 174 ILE A O 1
ATOM 1251 N N . PHE A 1 175 ? 0.968 -2.202 10.591 1.00 94.94 175 PHE A N 1
ATOM 1252 C CA . PHE A 1 175 ? -0.485 -2.060 10.715 1.00 94.94 175 PHE A CA 1
ATOM 1253 C C . PHE A 1 175 ? -1.067 -3.019 11.743 1.00 94.94 175 PHE A C 1
ATOM 1255 O O . PHE A 1 175 ? -1.841 -2.597 12.598 1.00 94.94 175 PHE A O 1
ATOM 1262 N N . TRP A 1 176 ? -0.622 -4.277 11.750 1.00 93.50 176 TRP A N 1
ATOM 1263 C CA . TRP A 1 176 ? -0.972 -5.238 12.794 1.00 93.50 176 TRP A CA 1
ATOM 1264 C C . TRP A 1 176 ? -0.656 -4.699 14.193 1.00 93.50 176 TRP A C 1
ATOM 1266 O O . TRP A 1 176 ? -1.456 -4.815 15.124 1.00 93.50 176 TRP A O 1
ATOM 1276 N N . ARG A 1 177 ? 0.529 -4.105 14.369 1.00 92.19 177 ARG A N 1
ATOM 1277 C CA . ARG A 1 177 ? 0.942 -3.524 15.653 1.00 92.19 177 ARG A CA 1
ATOM 1278 C C . ARG A 1 177 ? 0.135 -2.276 15.991 1.00 92.19 177 ARG A C 1
ATOM 1280 O O . ARG A 1 177 ? -0.249 -2.154 17.147 1.00 92.19 177 ARG A O 1
ATOM 1287 N N . ILE A 1 178 ? -0.138 -1.400 15.027 1.00 92.19 178 ILE A N 1
ATOM 1288 C CA . ILE A 1 178 ? -0.965 -0.202 15.221 1.00 92.19 178 ILE A CA 1
ATOM 1289 C C . ILE A 1 178 ? -2.378 -0.609 15.634 1.00 92.19 178 ILE A C 1
ATOM 1291 O O . ILE A 1 178 ? -2.840 -0.147 16.670 1.00 92.19 178 ILE A O 1
ATOM 1295 N N . ALA A 1 179 ? -3.022 -1.533 14.916 1.00 91.00 179 ALA A N 1
ATOM 1296 C CA . ALA A 1 179 ? -4.357 -2.038 15.233 1.00 91.00 179 ALA A CA 1
ATOM 1297 C C . ALA A 1 179 ? -4.439 -2.552 16.681 1.00 91.00 179 ALA A C 1
ATOM 1299 O O . ALA A 1 179 ? -5.351 -2.177 17.417 1.00 91.00 179 ALA A O 1
ATOM 1300 N N . ARG A 1 180 ? -3.435 -3.313 17.143 1.00 88.12 180 ARG A N 1
ATOM 1301 C CA . ARG A 1 180 ? -3.331 -3.754 18.552 1.00 88.12 180 ARG A CA 1
ATOM 1302 C C . ARG A 1 180 ? -3.130 -2.616 19.554 1.00 88.12 180 ARG A C 1
ATOM 1304 O O . ARG A 1 180 ? -3.454 -2.778 20.726 1.00 88.12 180 ARG A O 1
ATOM 1311 N N . GLU A 1 181 ? -2.548 -1.502 19.129 1.00 85.25 181 GLU A N 1
ATOM 1312 C CA . GLU A 1 181 ? -2.358 -0.313 19.960 1.00 85.25 181 GLU A CA 1
ATOM 1313 C C . GLU A 1 181 ? -3.562 0.640 19.923 1.00 85.25 181 GLU A C 1
ATOM 1315 O O . GLU A 1 181 ? -3.575 1.585 20.696 1.00 85.25 181 GLU A O 1
ATOM 1320 N N . ILE A 1 182 ? -4.580 0.431 19.086 1.00 85.94 182 ILE A N 1
ATOM 1321 C CA . ILE A 1 182 ? -5.767 1.313 19.048 1.00 85.94 182 ILE A CA 1
ATOM 1322 C C . ILE A 1 182 ? -7.074 0.600 19.402 1.00 85.94 182 ILE A C 1
ATOM 1324 O O . ILE A 1 182 ? -8.052 1.262 19.730 1.00 85.94 182 ILE A O 1
ATOM 1328 N N . THR A 1 183 ? -7.088 -0.733 19.400 1.00 84.25 183 THR A N 1
ATOM 1329 C CA . THR A 1 183 ? -8.279 -1.550 19.687 1.00 84.25 183 THR A CA 1
ATOM 1330 C C . THR A 1 183 ? -8.053 -2.461 20.888 1.00 84.25 183 THR A C 1
ATOM 1332 O O . THR A 1 183 ? -6.914 -2.795 21.226 1.00 84.25 183 THR A O 1
ATOM 1335 N N . PHE A 1 184 ? -9.145 -2.848 21.547 1.00 81.31 184 PHE A N 1
ATOM 1336 C CA . PHE A 1 184 ? -9.112 -3.679 22.755 1.00 81.31 184 PHE A CA 1
ATOM 1337 C C . PHE A 1 184 ? -9.889 -4.990 22.606 1.00 81.31 184 PHE A C 1
ATOM 1339 O O . PHE A 1 184 ? -9.610 -5.947 23.322 1.00 81.31 184 PHE A O 1
ATOM 1346 N N . ASP A 1 185 ? -10.812 -5.063 21.651 1.00 79.31 185 ASP A N 1
ATOM 1347 C CA . ASP A 1 185 ? -11.611 -6.243 21.347 1.00 79.31 185 ASP A CA 1
ATOM 1348 C C . ASP A 1 185 ? -11.267 -6.830 19.964 1.00 79.31 185 ASP A C 1
ATOM 1350 O O . ASP A 1 185 ? -10.621 -6.200 19.119 1.00 79.31 185 ASP A O 1
ATOM 1354 N N . ARG A 1 186 ? -11.695 -8.077 19.729 1.00 79.94 186 ARG A N 1
ATOM 1355 C CA . ARG A 1 186 ? -11.387 -8.820 18.495 1.00 79.94 186 ARG A CA 1
ATOM 1356 C C . ARG A 1 186 ? -12.045 -8.202 17.257 1.00 79.94 186 ARG A C 1
ATOM 1358 O O . ARG A 1 186 ? -11.417 -8.184 16.201 1.00 79.94 186 ARG A O 1
ATOM 1365 N N . GLY A 1 187 ? -13.276 -7.702 17.377 1.00 76.12 187 GLY A N 1
ATOM 1366 C CA . GLY A 1 187 ? -14.014 -7.116 16.256 1.00 76.12 187 GLY A CA 1
ATOM 1367 C C . GLY A 1 187 ? -13.394 -5.795 15.808 1.00 76.12 187 GLY A C 1
ATOM 1368 O O . GLY A 1 187 ? -13.106 -5.610 14.623 1.00 76.12 187 GLY A O 1
ATOM 1369 N N . GLY A 1 188 ? -13.092 -4.921 16.768 1.00 77.62 188 GLY A N 1
ATOM 1370 C CA . GLY A 1 188 ? -12.373 -3.672 16.553 1.00 77.62 188 GLY A CA 1
ATOM 1371 C C . GLY A 1 188 ? -11.003 -3.904 15.923 1.00 77.62 188 GLY A C 1
ATOM 1372 O O . GLY A 1 188 ? -10.665 -3.239 14.946 1.00 77.62 188 GLY A O 1
ATOM 1373 N N . PHE A 1 189 ? -10.247 -4.893 16.409 1.00 86.25 189 PHE A N 1
ATOM 1374 C CA . PHE A 1 189 ? -8.945 -5.248 15.841 1.00 86.25 189 PHE A CA 1
ATOM 1375 C C . PHE A 1 189 ? -9.031 -5.648 14.365 1.00 86.25 189 PHE A C 1
ATOM 1377 O O . PHE A 1 189 ? -8.294 -5.101 13.544 1.00 86.25 189 PHE A O 1
ATOM 1384 N N . VAL A 1 190 ? -9.925 -6.583 14.023 1.00 86.50 190 VAL A N 1
ATOM 1385 C CA . VAL A 1 190 ? -10.096 -7.047 12.636 1.00 86.50 190 VAL A CA 1
ATOM 1386 C C . VAL A 1 190 ? -10.526 -5.889 11.741 1.00 86.50 190 VAL A C 1
ATOM 1388 O O . VAL A 1 190 ? -9.964 -5.712 10.664 1.00 86.50 190 VAL A O 1
ATOM 1391 N N . THR A 1 191 ? -11.458 -5.060 12.210 1.00 84.06 191 THR A N 1
ATOM 1392 C CA . THR A 1 191 ? -11.950 -3.899 11.458 1.00 84.06 191 THR A CA 1
ATOM 1393 C C . THR A 1 191 ? -10.831 -2.896 11.194 1.00 84.06 191 THR A C 1
ATOM 1395 O O . THR A 1 191 ? -10.600 -2.521 10.048 1.00 84.06 191 THR A O 1
ATOM 1398 N N . ALA A 1 192 ? -10.085 -2.503 12.230 1.00 86.38 192 ALA A N 1
ATOM 1399 C CA . ALA A 1 192 ? -8.970 -1.572 12.100 1.00 86.38 192 ALA A CA 1
ATOM 1400 C C . ALA A 1 192 ? -7.872 -2.119 11.181 1.00 86.38 192 ALA A C 1
ATOM 1402 O O . ALA A 1 192 ? -7.349 -1.388 10.345 1.00 86.38 192 ALA A O 1
ATOM 1403 N N . LEU A 1 193 ? -7.538 -3.405 11.309 1.00 90.81 193 LEU A N 1
ATOM 1404 C CA . LEU A 1 193 ? -6.532 -4.037 10.465 1.00 90.81 193 LEU A CA 1
ATOM 1405 C C . LEU A 1 193 ? -6.961 -4.067 8.996 1.00 90.81 193 LEU A C 1
ATOM 1407 O O . LEU A 1 193 ? -6.160 -3.713 8.137 1.00 90.81 193 LEU A O 1
ATOM 1411 N N . LEU A 1 194 ? -8.203 -4.465 8.707 1.00 89.75 194 LEU A N 1
ATOM 1412 C CA . LEU A 1 194 ? -8.724 -4.482 7.340 1.00 89.75 194 LEU A CA 1
ATOM 1413 C C . LEU A 1 194 ? -8.718 -3.078 6.738 1.00 89.75 194 LEU A C 1
ATOM 1415 O O . LEU A 1 194 ? -8.196 -2.912 5.643 1.00 89.75 194 LEU A O 1
ATOM 1419 N N . LEU A 1 195 ? -9.195 -2.074 7.481 1.00 89.50 195 LEU A N 1
ATOM 1420 C CA . LEU A 1 195 ? -9.172 -0.681 7.034 1.00 89.50 195 LEU A CA 1
ATOM 1421 C C . LEU A 1 195 ? -7.755 -0.213 6.698 1.00 89.50 195 LEU A C 1
ATOM 1423 O O . LEU A 1 195 ? -7.557 0.364 5.635 1.00 89.50 195 LEU A O 1
ATOM 1427 N N . LEU A 1 196 ? -6.777 -0.491 7.568 1.00 92.62 196 LEU A N 1
ATOM 1428 C CA . LEU A 1 196 ? -5.376 -0.126 7.346 1.00 92.62 196 LEU A CA 1
ATOM 1429 C C . LEU A 1 196 ? -4.779 -0.833 6.119 1.00 92.62 196 LEU A C 1
ATOM 1431 O O . LEU A 1 196 ? -4.106 -0.190 5.320 1.00 92.62 196 LEU A O 1
ATOM 1435 N N . LEU A 1 197 ? -5.045 -2.132 5.943 1.00 92.44 197 LEU A N 1
ATOM 1436 C CA . LEU A 1 197 ? -4.551 -2.909 4.798 1.00 92.44 197 LEU A CA 1
ATOM 1437 C C . LEU A 1 197 ? -5.176 -2.469 3.466 1.00 92.44 197 LEU A C 1
ATOM 1439 O O . LEU A 1 197 ? -4.551 -2.638 2.421 1.00 92.44 197 LEU A O 1
ATOM 1443 N N . THR A 1 198 ? -6.382 -1.899 3.487 1.00 88.25 198 THR A N 1
ATOM 1444 C CA . THR A 1 198 ? -7.098 -1.439 2.287 1.00 88.25 198 THR A CA 1
ATOM 1445 C C . THR A 1 198 ? -7.096 0.081 2.112 1.00 88.25 198 THR A C 1
ATOM 1447 O O . THR A 1 198 ? -7.877 0.597 1.314 1.00 88.25 198 THR A O 1
ATOM 1450 N N . MET A 1 199 ? -6.271 0.826 2.855 1.00 86.56 199 MET A N 1
ATOM 1451 C CA . MET A 1 199 ? -6.123 2.267 2.628 1.00 86.56 199 MET A CA 1
ATOM 1452 C C . MET A 1 199 ? -5.548 2.539 1.233 1.00 86.56 199 MET A C 1
ATOM 1454 O O . MET A 1 199 ? -4.759 1.750 0.722 1.00 86.56 199 MET A O 1
ATOM 1458 N N . GLY A 1 200 ? -5.873 3.697 0.647 1.00 83.38 200 GLY A N 1
ATOM 1459 C CA . GLY A 1 200 ? -5.354 4.093 -0.672 1.00 83.38 200 GLY A CA 1
ATOM 1460 C C . GLY A 1 200 ? -3.824 4.037 -0.766 1.00 83.38 200 GLY A C 1
ATOM 1461 O O . GLY A 1 200 ? -3.292 3.591 -1.772 1.00 83.38 200 GLY A O 1
ATOM 1462 N N . VAL A 1 201 ? -3.119 4.338 0.333 1.00 85.19 201 VAL A N 1
ATOM 1463 C CA . VAL A 1 201 ? -1.649 4.240 0.435 1.00 85.19 201 VAL A CA 1
ATOM 1464 C C . VAL A 1 201 ? -1.094 2.846 0.102 1.00 85.19 201 VAL A C 1
ATOM 1466 O O . VAL A 1 201 ? 0.073 2.723 -0.263 1.00 85.19 201 VAL A O 1
ATOM 1469 N N . THR A 1 202 ? -1.913 1.791 0.195 1.00 91.75 202 THR A N 1
ATOM 1470 C CA . THR A 1 202 ? -1.523 0.428 -0.181 1.00 91.75 202 THR A CA 1
ATOM 1471 C C . THR A 1 202 ? -1.125 0.325 -1.655 1.00 91.75 202 THR A C 1
ATOM 1473 O O . THR A 1 202 ? -0.298 -0.521 -1.994 1.00 91.75 202 THR A O 1
ATOM 1476 N N . GLU A 1 203 ? -1.624 1.212 -2.524 1.00 90.94 203 GLU A N 1
ATOM 1477 C CA . GLU A 1 203 ? -1.249 1.245 -3.943 1.00 90.94 203 GLU A CA 1
ATOM 1478 C C . GLU A 1 203 ? 0.257 1.457 -4.157 1.00 90.94 203 GLU A C 1
ATOM 1480 O O . GLU A 1 203 ? 0.831 0.890 -5.086 1.00 90.94 203 GLU A O 1
ATOM 1485 N N . LEU A 1 204 ? 0.928 2.172 -3.245 1.00 91.94 204 LEU A N 1
ATOM 1486 C CA . LEU A 1 204 ? 2.378 2.382 -3.286 1.00 91.94 204 LEU A CA 1
ATOM 1487 C C . LEU A 1 204 ? 3.144 1.059 -3.157 1.00 91.94 204 LEU A C 1
ATOM 1489 O O . LEU A 1 204 ? 4.241 0.892 -3.684 1.00 91.94 204 LEU A O 1
ATOM 1493 N N . PHE A 1 205 ? 2.573 0.076 -2.468 1.00 95.25 205 PHE A N 1
ATOM 1494 C CA . PHE A 1 205 ? 3.216 -1.220 -2.277 1.00 95.25 205 PHE A CA 1
ATOM 1495 C C . PHE A 1 205 ? 2.970 -2.186 -3.438 1.00 95.25 205 PHE A C 1
ATOM 1497 O O . PHE A 1 205 ? 3.622 -3.227 -3.523 1.00 95.25 205 PHE A O 1
ATOM 1504 N N . CYS A 1 206 ? 2.087 -1.835 -4.373 1.00 94.06 206 CYS A N 1
ATOM 1505 C CA . CYS A 1 206 ? 1.803 -2.601 -5.581 1.00 94.06 206 CYS A CA 1
ATOM 1506 C C . CYS A 1 206 ? 2.879 -2.360 -6.656 1.00 94.06 206 CYS A C 1
ATOM 1508 O O . CYS A 1 206 ? 2.565 -2.010 -7.786 1.00 94.06 206 CYS A O 1
ATOM 1510 N N . GLY A 1 207 ? 4.160 -2.553 -6.328 1.00 91.25 207 GLY A N 1
ATOM 1511 C CA . GLY A 1 207 ? 5.267 -2.476 -7.293 1.00 91.25 207 GLY A CA 1
ATOM 1512 C C . GLY A 1 207 ? 5.642 -1.068 -7.770 1.00 91.25 207 GLY A C 1
ATOM 1513 O O . GLY A 1 207 ? 6.303 -0.939 -8.798 1.00 91.25 207 GLY A O 1
ATOM 1514 N N . TYR A 1 208 ? 5.236 -0.023 -7.046 1.00 91.38 208 TYR A N 1
ATOM 1515 C CA . TYR A 1 208 ? 5.566 1.364 -7.367 1.00 91.38 208 TYR A CA 1
ATOM 1516 C C . TYR A 1 208 ? 7.054 1.658 -7.087 1.00 91.38 208 TYR A C 1
ATOM 1518 O O . TYR A 1 208 ? 7.520 1.426 -5.972 1.00 91.38 208 TYR A O 1
ATOM 1526 N N . ILE A 1 209 ? 7.816 2.121 -8.082 1.00 92.25 209 ILE A N 1
ATOM 1527 C CA . ILE A 1 209 ? 9.285 2.262 -8.001 1.00 92.25 209 ILE A CA 1
ATOM 1528 C C . ILE A 1 209 ? 9.647 3.731 -7.792 1.00 92.25 209 ILE A C 1
ATOM 1530 O O . ILE A 1 209 ? 9.731 4.476 -8.758 1.00 92.25 209 ILE A O 1
ATOM 1534 N N . GLU A 1 210 ? 9.836 4.134 -6.536 1.00 92.44 210 GLU A N 1
ATOM 1535 C CA . GLU A 1 210 ? 10.208 5.500 -6.133 1.00 92.44 210 GLU A CA 1
ATOM 1536 C C . GLU A 1 210 ? 10.589 5.524 -4.639 1.00 92.44 210 GLU A C 1
ATOM 1538 O O . GLU A 1 210 ? 10.659 4.478 -3.985 1.00 92.44 210 GLU A O 1
ATOM 1543 N N . SER A 1 211 ? 10.798 6.697 -4.048 1.00 93.06 211 SER A N 1
ATOM 1544 C CA . SER A 1 211 ? 10.973 6.874 -2.605 1.00 93.06 211 SER A CA 1
ATOM 1545 C C . SER A 1 211 ? 9.714 6.640 -1.767 1.00 93.06 211 SER A C 1
ATOM 1547 O O . SER A 1 211 ? 9.837 6.315 -0.584 1.00 93.06 211 SER A O 1
ATOM 1549 N N . TYR A 1 212 ? 8.505 6.734 -2.330 1.00 92.62 212 TYR A N 1
ATOM 1550 C CA . TYR A 1 212 ? 7.278 6.656 -1.527 1.00 92.62 212 TYR A CA 1
ATOM 1551 C C . TYR A 1 212 ? 7.083 5.339 -0.752 1.00 92.62 212 TYR A C 1
ATOM 1553 O O . TYR A 1 212 ? 6.752 5.423 0.432 1.00 92.62 212 TYR A O 1
ATOM 1561 N N . PRO A 1 213 ? 7.299 4.128 -1.314 1.00 94.62 213 PRO A N 1
ATOM 1562 C CA . PRO A 1 213 ? 7.137 2.887 -0.552 1.00 94.62 213 PRO A CA 1
ATOM 1563 C C . PRO A 1 213 ? 8.025 2.796 0.707 1.00 94.62 213 PRO A C 1
ATOM 1565 O O . PRO A 1 213 ? 7.478 2.533 1.785 1.00 94.62 213 PRO A O 1
ATOM 1568 N N . PRO A 1 214 ? 9.358 3.025 0.650 1.00 94.69 214 PRO A N 1
ATOM 1569 C CA . PRO A 1 214 ? 10.178 3.004 1.861 1.00 94.69 214 PRO A CA 1
ATOM 1570 C C . PRO A 1 214 ? 9.852 4.161 2.817 1.00 94.69 214 PRO A C 1
ATOM 1572 O O . PRO A 1 214 ? 9.833 3.953 4.032 1.00 94.69 214 PRO A O 1
ATOM 1575 N N . VAL A 1 215 ? 9.520 5.351 2.303 1.00 94.50 215 VAL A N 1
ATOM 1576 C CA . VAL A 1 215 ? 9.107 6.495 3.135 1.00 94.50 215 VAL A CA 1
ATOM 1577 C C . VAL A 1 215 ? 7.814 6.191 3.893 1.00 94.50 215 VAL A C 1
ATOM 1579 O O . VAL A 1 215 ? 7.735 6.444 5.096 1.00 94.50 215 VAL A O 1
ATOM 1582 N N . ALA A 1 216 ? 6.821 5.580 3.244 1.00 94.88 216 ALA A N 1
ATOM 1583 C CA . ALA A 1 216 ? 5.569 5.188 3.884 1.00 94.88 216 ALA A CA 1
ATOM 1584 C C . ALA A 1 216 ? 5.817 4.228 5.058 1.00 94.88 216 ALA A C 1
ATOM 1586 O O . ALA A 1 216 ? 5.252 4.409 6.137 1.00 94.88 216 ALA A O 1
ATOM 1587 N N . VAL A 1 217 ? 6.717 3.253 4.899 1.00 95.94 217 VAL A N 1
ATOM 1588 C CA . VAL A 1 217 ? 7.118 2.355 5.995 1.00 95.94 217 VAL A CA 1
ATOM 1589 C C . VAL A 1 217 ? 7.745 3.131 7.156 1.00 95.94 217 VAL A C 1
ATOM 1591 O O . VAL A 1 217 ? 7.393 2.879 8.311 1.00 95.94 217 VAL A O 1
ATOM 1594 N N . ALA A 1 218 ? 8.643 4.078 6.874 1.00 94.75 218 ALA A N 1
ATOM 1595 C CA . ALA A 1 218 ? 9.284 4.896 7.903 1.00 94.75 218 ALA A CA 1
ATOM 1596 C C . ALA A 1 218 ? 8.263 5.751 8.674 1.00 94.75 218 ALA A C 1
ATOM 1598 O O . ALA A 1 218 ? 8.281 5.772 9.907 1.00 94.75 218 ALA A O 1
ATOM 1599 N N . ILE A 1 219 ? 7.315 6.377 7.970 1.00 95.06 219 ILE A N 1
ATOM 1600 C CA . ILE A 1 219 ? 6.216 7.142 8.574 1.00 95.06 219 ILE A CA 1
ATOM 1601 C C . ILE A 1 219 ? 5.360 6.240 9.470 1.00 95.06 219 ILE A C 1
ATOM 1603 O O . ILE A 1 219 ? 5.063 6.596 10.610 1.00 95.06 219 ILE A O 1
ATOM 1607 N N . LEU A 1 220 ? 4.994 5.043 9.006 1.00 95.19 220 LEU A N 1
ATOM 1608 C CA . LEU A 1 220 ? 4.207 4.097 9.800 1.00 95.19 220 LEU A CA 1
ATOM 1609 C C . LEU A 1 220 ? 4.959 3.624 11.048 1.00 95.19 220 LEU A C 1
ATOM 1611 O O . LEU A 1 220 ? 4.366 3.515 12.126 1.00 95.19 220 LEU A O 1
ATOM 1615 N N . ALA A 1 221 ? 6.263 3.368 10.932 1.00 95.06 221 ALA A N 1
ATOM 1616 C CA . ALA A 1 221 ? 7.108 3.020 12.068 1.00 95.06 221 ALA A CA 1
ATOM 1617 C C . ALA A 1 221 ? 7.178 4.170 13.086 1.00 95.06 221 ALA A C 1
ATOM 1619 O O . ALA A 1 221 ? 7.044 3.928 14.289 1.00 95.06 221 ALA A O 1
ATOM 1620 N N . TYR A 1 222 ? 7.312 5.411 12.610 1.00 94.00 222 TYR A N 1
ATOM 1621 C CA . TYR A 1 222 ? 7.277 6.614 13.440 1.00 94.00 222 TYR A CA 1
ATOM 1622 C C . TYR A 1 222 ? 5.937 6.761 14.176 1.00 94.00 222 TYR A C 1
ATOM 1624 O O . TYR A 1 222 ? 5.925 6.927 15.396 1.00 94.00 222 TYR A O 1
ATOM 1632 N N . ILE A 1 223 ? 4.806 6.598 13.480 1.00 93.56 223 ILE A N 1
ATOM 1633 C CA . ILE A 1 223 ? 3.464 6.634 14.085 1.00 93.56 223 ILE A CA 1
ATOM 1634 C C . ILE A 1 223 ? 3.329 5.556 15.165 1.00 93.56 223 ILE A C 1
ATOM 1636 O O . ILE A 1 223 ? 2.881 5.840 16.277 1.00 93.56 223 ILE A O 1
ATOM 1640 N N . LEU A 1 224 ? 3.753 4.321 14.883 1.00 92.94 224 LEU A N 1
ATOM 1641 C CA . LEU A 1 224 ? 3.718 3.236 15.862 1.00 92.94 224 LEU A CA 1
ATOM 1642 C C . LEU A 1 224 ? 4.577 3.549 17.098 1.00 92.94 224 LEU A C 1
ATOM 1644 O O . LEU A 1 224 ? 4.169 3.249 18.225 1.00 92.94 224 LEU A O 1
ATOM 1648 N N . ALA A 1 225 ? 5.760 4.136 16.909 1.00 90.50 225 ALA A N 1
ATOM 1649 C CA . ALA A 1 225 ? 6.618 4.567 18.007 1.00 90.50 225 ALA A CA 1
ATOM 1650 C C . ALA A 1 225 ? 5.954 5.674 18.838 1.00 90.50 225 ALA A C 1
ATOM 1652 O O . ALA A 1 225 ? 5.940 5.576 20.066 1.00 90.50 225 ALA A O 1
ATOM 1653 N N . GLY A 1 226 ? 5.336 6.664 18.188 1.00 88.44 226 GLY A N 1
ATOM 1654 C CA . GLY A 1 226 ? 4.569 7.729 18.836 1.00 88.44 226 GLY A CA 1
ATOM 1655 C C . GLY A 1 226 ? 3.404 7.190 19.668 1.00 88.44 226 GLY A C 1
ATOM 1656 O O . GLY A 1 226 ? 3.295 7.504 20.853 1.00 88.44 226 GLY A O 1
ATOM 1657 N N . LEU A 1 227 ? 2.596 6.286 19.101 1.00 87.56 227 LEU A N 1
ATOM 1658 C CA . LEU A 1 227 ? 1.492 5.623 19.809 1.00 87.56 227 LEU A CA 1
ATOM 1659 C C . LEU A 1 227 ? 1.980 4.882 21.059 1.00 87.56 227 LEU A C 1
ATOM 1661 O O . LEU A 1 227 ? 1.381 4.987 22.130 1.00 87.56 227 LEU A O 1
ATOM 1665 N N . ARG A 1 228 ? 3.095 4.151 20.948 1.00 85.75 228 ARG A N 1
ATOM 1666 C CA . ARG A 1 228 ? 3.699 3.444 22.085 1.00 85.75 228 ARG A CA 1
ATOM 1667 C C . ARG A 1 228 ? 4.274 4.393 23.125 1.00 85.75 228 ARG A C 1
ATOM 1669 O O . ARG A 1 228 ? 4.140 4.105 24.311 1.00 85.75 228 ARG A O 1
ATOM 1676 N N . CYS A 1 229 ? 4.889 5.493 22.699 1.00 85.25 229 CYS A N 1
ATOM 1677 C CA . CYS A 1 229 ? 5.422 6.519 23.588 1.00 85.25 229 CYS A CA 1
ATOM 1678 C C . CYS A 1 229 ? 4.304 7.102 24.458 1.00 85.25 229 CYS A C 1
ATOM 1680 O O . CYS A 1 229 ? 4.382 7.019 25.682 1.00 85.25 229 CYS A O 1
ATOM 1682 N N . ILE A 1 230 ? 3.217 7.561 23.831 1.00 83.69 230 ILE A N 1
ATOM 1683 C CA . ILE A 1 230 ? 2.053 8.131 24.522 1.00 83.69 230 ILE A CA 1
ATOM 1684 C C . ILE A 1 230 ? 1.433 7.107 25.480 1.00 83.69 230 ILE A C 1
ATOM 1686 O O . ILE A 1 230 ? 1.110 7.429 26.619 1.00 83.69 230 ILE A O 1
ATOM 1690 N N . ARG A 1 231 ? 1.294 5.847 25.051 1.00 76.81 231 ARG A N 1
ATOM 1691 C CA . ARG A 1 231 ? 0.631 4.806 25.854 1.00 76.81 231 ARG A CA 1
ATOM 1692 C C . ARG A 1 231 ? 1.459 4.230 26.992 1.00 76.81 231 ARG A C 1
ATOM 1694 O O . ARG A 1 231 ? 0.882 3.652 27.913 1.00 76.81 231 ARG A O 1
ATOM 1701 N N . ARG A 1 232 ? 2.786 4.242 26.876 1.00 76.81 232 ARG A N 1
ATOM 1702 C CA . ARG A 1 232 ? 3.685 3.523 27.795 1.00 76.81 232 ARG A CA 1
ATOM 1703 C C . ARG A 1 232 ? 4.652 4.442 28.535 1.00 76.81 232 ARG A C 1
ATOM 1705 O O . ARG A 1 232 ? 5.407 3.943 29.358 1.00 76.81 232 ARG A O 1
ATOM 1712 N N . GLY A 1 233 ? 4.679 5.740 28.227 1.00 62.72 233 GLY A N 1
ATOM 1713 C CA . GLY A 1 233 ? 5.606 6.704 28.832 1.00 62.72 233 GLY A CA 1
ATOM 1714 C C . GLY A 1 233 ? 7.086 6.416 28.546 1.00 62.72 233 GLY A C 1
ATOM 1715 O O . GLY A 1 233 ? 7.961 6.963 29.199 1.00 62.72 233 GLY A O 1
ATOM 1716 N N . SER A 1 234 ? 7.388 5.521 27.601 1.00 54.97 234 SER A N 1
ATOM 1717 C CA . SER A 1 234 ? 8.745 5.092 27.250 1.00 54.97 234 SER A CA 1
ATOM 1718 C C . SER A 1 234 ? 8.883 5.097 25.733 1.00 54.97 234 SER A C 1
ATOM 1720 O O . SER A 1 234 ? 8.753 4.066 25.068 1.00 54.97 234 SER A O 1
ATOM 1722 N N . GLY A 1 235 ? 9.080 6.284 25.165 1.00 50.31 235 GLY A N 1
ATOM 1723 C CA . GLY A 1 235 ? 9.422 6.433 23.757 1.00 50.31 235 GLY A CA 1
ATOM 1724 C C . GLY A 1 235 ? 10.853 5.971 23.520 1.00 50.31 235 GLY A C 1
ATOM 1725 O O . GLY A 1 235 ? 11.795 6.663 23.887 1.00 50.31 235 GLY A O 1
ATOM 1726 N N . ARG A 1 236 ? 11.033 4.809 22.887 1.00 51.69 236 ARG A N 1
ATOM 1727 C CA . ARG A 1 236 ? 12.294 4.527 22.194 1.00 51.69 236 ARG A CA 1
ATOM 1728 C C . ARG A 1 236 ? 12.232 5.279 20.872 1.00 51.69 236 ARG A C 1
ATOM 1730 O O . ARG A 1 236 ? 11.430 4.920 20.011 1.00 51.69 236 ARG A O 1
ATOM 1737 N N . LEU A 1 237 ? 13.009 6.355 20.767 1.00 46.62 237 LEU A N 1
ATOM 1738 C CA . LEU A 1 237 ? 13.155 7.134 19.543 1.00 46.62 237 LEU A CA 1
ATOM 1739 C C . LEU A 1 237 ? 13.628 6.181 18.435 1.00 46.62 237 LEU A C 1
ATOM 1741 O O . LEU A 1 237 ? 14.691 5.572 18.562 1.00 46.62 237 LEU A O 1
ATOM 1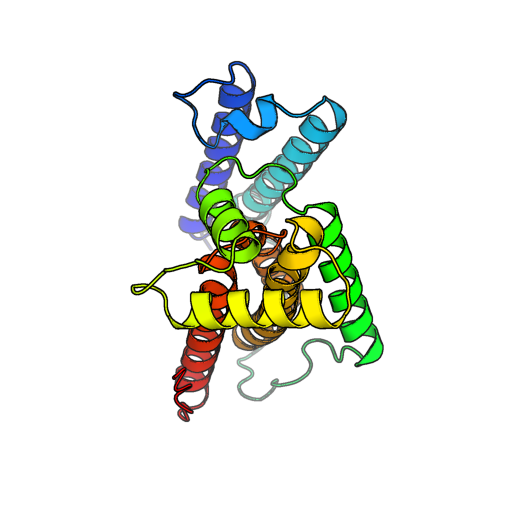745 N N . ILE A 1 238 ? 12.828 6.001 17.383 1.00 51.88 238 ILE A N 1
ATOM 1746 C CA . ILE A 1 238 ? 13.315 5.339 16.172 1.00 51.88 238 ILE A CA 1
ATOM 1747 C C . ILE A 1 238 ? 14.104 6.404 15.426 1.00 51.88 238 ILE A C 1
ATOM 1749 O O . ILE A 1 238 ? 13.537 7.257 14.749 1.00 51.88 238 ILE A O 1
ATOM 1753 N N . VAL A 1 239 ? 15.415 6.379 15.623 1.00 37.47 239 VAL A N 1
ATOM 1754 C CA . VAL A 1 239 ? 16.355 7.112 14.788 1.00 37.47 239 VAL A CA 1
ATOM 1755 C C . VAL A 1 239 ? 16.450 6.332 13.478 1.00 37.47 239 VAL A C 1
ATOM 1757 O O . VAL A 1 239 ? 17.096 5.288 13.421 1.00 37.47 239 VAL A O 1
ATOM 1760 N N . VAL A 1 240 ? 15.716 6.781 12.461 1.00 38.09 240 VAL A N 1
ATOM 1761 C CA . VAL A 1 240 ? 15.961 6.367 11.076 1.00 38.09 240 VAL A CA 1
ATOM 1762 C C . VAL A 1 240 ? 17.072 7.289 10.575 1.00 38.09 240 VAL A C 1
ATOM 1764 O O . VAL A 1 240 ? 16.810 8.462 10.319 1.00 38.09 240 VAL A O 1
ATOM 1767 N N . LEU A 1 241 ? 18.310 6.784 10.583 1.00 33.09 241 LEU A N 1
ATOM 1768 C CA . LEU A 1 241 ? 19.474 7.403 9.935 1.00 33.09 241 LEU A CA 1
ATOM 1769 C C . LEU A 1 241 ? 19.546 6.946 8.480 1.00 33.09 241 LEU A C 1
ATOM 1771 O O . LEU A 1 241 ? 19.292 5.740 8.249 1.00 33.09 241 LEU A O 1
#

Radius of gyration: 21.47 Å; chains: 1; bounding box: 56×37×52 Å

Organism: Eiseniibacteriota bacterium (NCBI:txid2212470)

Foldseek 3Di:
DQDPVVLVVVLVVLVVLLVLLVVCLVPPDPVSPPSNVLVPDDPVVNVVVSVVSVVVSVVSCCSNPNPPDPCPDPDPDPPPLQDDQPPQDPVNVVVVLVVLLVVLQVLADPDPPPCPLVLLLVCLQVVNDDDPVQVVLVVLQNVQSVVCVVVVHHSDLSSSLVSLSVLLSLQLVLQLLVLSLPDSDNVSSVVSSVCSNPPPLVNSSSSRRDSSSVVVSVVSVQVSLVSCCVVPVDRPDPPPD